Protein AF-A0A7G6T576-F1 (afdb_monomer_lite)

Foldseek 3Di:
DEEEEACLLQVQPPDADPPPSHDPPPPVSLCPHPQNVVCVVVVNPDYHRHYYHLDALVCRLVVLVVCLVPPVVVCVVVVHAAEYEYAHEQLQWDWDCWPNDTDTDHLPDADPDPRNNVVSPCCNPPPDALQVSLVVNLVSLVVSVVSCVVVVHHYAYAHNYDDLVRSLVSNPPVCSVVSCVSCCVRNDDDDDPDDDDDDDDDDD

InterPro domains:
  IPR045715 Protein of unknown function DUF6071 [PF19547] (26-172)

Organism: NCBI:txid28104

Radius of gyration: 18.9 Å; chains: 1; bounding box: 59×29×54 Å

Sequence (204 aa):
MFANGCSMCYGTDLFDDPNTGFCFDNEARWRAAWPGQLGRLLGYTSVVNDGFPGSSNDRILRSTIRWLVEDVPALKAAGAELLVVIGWSSPMRREFHISGEWRQLIPYHDYTDAPAAMINRAYREIAWSDEESAIRFATQVLTLKWALERASIPYLFFNALESLADIDEHSGGSLQPYMSQILDRHFLAPGKMGSPSAYKPPRR

Structure (mmCIF, N/CA/C/O backbone):
data_AF-A0A7G6T576-F1
#
_entry.id   AF-A0A7G6T576-F1
#
loop_
_atom_site.group_PDB
_atom_site.id
_atom_site.type_symbol
_atom_site.label_atom_id
_atom_site.label_alt_id
_atom_site.label_comp_id
_atom_site.label_asym_id
_atom_site.label_entity_id
_atom_site.label_seq_id
_atom_site.pdbx_PDB_ins_code
_atom_site.Cartn_x
_atom_site.Cartn_y
_atom_site.Cartn_z
_atom_site.occupancy
_atom_site.B_iso_or_equiv
_atom_site.auth_seq_id
_atom_site.auth_comp_id
_atom_site.auth_asym_id
_atom_site.auth_atom_id
_atom_site.pdbx_PDB_model_num
ATOM 1 N N . MET A 1 1 ? -11.019 -0.140 11.006 1.00 95.56 1 MET A N 1
ATOM 2 C CA . MET A 1 1 ? -9.793 -0.709 10.407 1.00 95.56 1 MET A CA 1
ATOM 3 C C . MET A 1 1 ? -9.608 -0.153 9.004 1.00 95.56 1 MET A C 1
ATOM 5 O O . MET A 1 1 ? -10.590 -0.031 8.285 1.00 95.56 1 MET A O 1
ATOM 9 N N . PHE A 1 2 ? -8.382 0.175 8.614 1.00 97.94 2 PHE A N 1
ATOM 10 C CA . PHE A 1 2 ? -8.021 0.531 7.242 1.00 97.94 2 PHE A CA 1
ATOM 11 C C . PHE A 1 2 ? -7.077 -0.539 6.695 1.00 97.94 2 PHE A C 1
ATOM 13 O O . PHE A 1 2 ? -6.141 -0.939 7.387 1.00 97.94 2 PHE A O 1
ATOM 20 N N . ALA A 1 3 ? -7.322 -1.015 5.482 1.00 97.75 3 ALA A N 1
ATOM 21 C CA . ALA A 1 3 ? -6.476 -1.981 4.804 1.00 97.75 3 ALA A CA 1
ATOM 22 C C . ALA A 1 3 ? -6.097 -1.486 3.410 1.00 97.7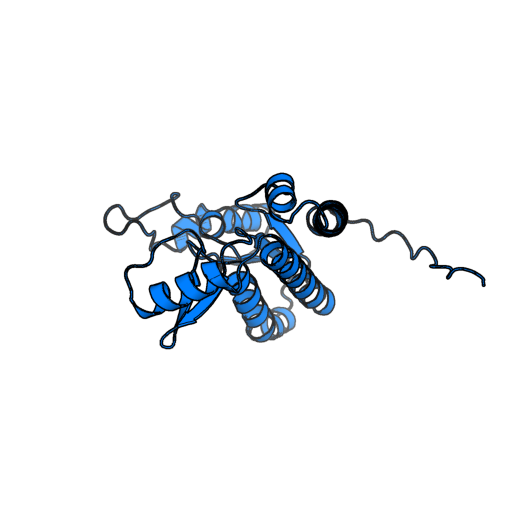5 3 ALA A C 1
ATOM 24 O O . ALA A 1 3 ? -6.925 -0.898 2.719 1.00 97.75 3 ALA A O 1
ATOM 25 N N . ASN A 1 4 ? -4.860 -1.748 2.990 1.00 98.00 4 ASN A N 1
ATOM 26 C CA . ASN A 1 4 ? -4.366 -1.383 1.663 1.00 98.00 4 ASN A CA 1
ATOM 27 C C . ASN A 1 4 ? -3.493 -2.491 1.073 1.00 98.00 4 ASN A C 1
ATOM 29 O O . ASN A 1 4 ? -2.948 -3.322 1.804 1.00 98.00 4 ASN A O 1
ATOM 33 N N . GLY A 1 5 ? -3.377 -2.524 -0.250 1.00 96.19 5 GLY A N 1
ATOM 34 C CA . GLY A 1 5 ? -2.583 -3.520 -0.953 1.00 96.19 5 GLY A CA 1
ATOM 35 C C . GLY A 1 5 ? -2.915 -3.635 -2.435 1.00 96.19 5 GLY A C 1
ATOM 36 O O . GLY A 1 5 ? -3.469 -2.721 -3.055 1.00 96.19 5 GLY A O 1
ATOM 37 N N . CYS A 1 6 ? -2.566 -4.784 -3.006 1.00 94.19 6 CYS A N 1
ATOM 38 C CA . CYS A 1 6 ? -2.833 -5.124 -4.402 1.00 94.19 6 CYS A CA 1
ATOM 39 C C . CYS A 1 6 ? -4.145 -5.905 -4.591 1.00 94.19 6 CYS A C 1
ATOM 41 O O . CYS A 1 6 ? -5.061 -5.803 -3.771 1.00 94.19 6 CYS A O 1
ATOM 43 N N . SER A 1 7 ? -4.232 -6.698 -5.662 1.00 91.38 7 SER A N 1
ATOM 44 C CA . SER A 1 7 ? -5.375 -7.560 -5.992 1.00 91.38 7 SER A CA 1
ATOM 45 C C . SER A 1 7 ? -5.767 -8.502 -4.851 1.00 91.38 7 SER A C 1
ATOM 47 O O . SER A 1 7 ? -6.957 -8.692 -4.610 1.00 91.38 7 SER A O 1
ATOM 49 N N . MET A 1 8 ? -4.791 -9.015 -4.092 1.00 91.12 8 MET A N 1
ATOM 50 C CA . MET A 1 8 ? -5.038 -9.880 -2.929 1.00 91.12 8 MET A CA 1
ATOM 51 C C . MET A 1 8 ? -5.755 -9.149 -1.784 1.00 91.12 8 MET A C 1
ATOM 53 O O . MET A 1 8 ? -6.584 -9.730 -1.091 1.00 91.12 8 MET A O 1
ATOM 57 N N . CYS A 1 9 ? -5.457 -7.8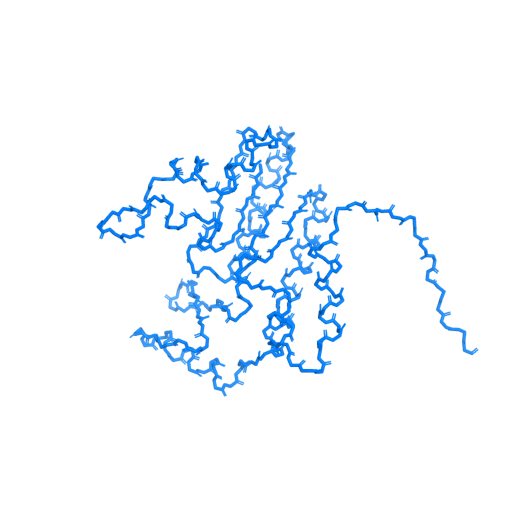61 -1.578 1.00 93.44 9 CYS A N 1
ATOM 58 C CA . CYS A 1 9 ? -6.165 -7.021 -0.605 1.00 93.44 9 CYS A CA 1
ATOM 59 C C . CYS A 1 9 ? -7.541 -6.609 -1.130 1.00 93.44 9 CYS A C 1
ATOM 61 O O . CYS A 1 9 ? -8.539 -6.693 -0.416 1.00 93.44 9 CYS A O 1
ATOM 63 N N . TYR A 1 10 ? -7.604 -6.256 -2.414 1.00 91.31 10 TYR A N 1
ATOM 64 C CA . TYR A 1 10 ? -8.846 -5.925 -3.102 1.00 91.31 10 TYR A CA 1
ATOM 65 C C . TYR A 1 10 ? -9.868 -7.073 -3.088 1.00 91.31 10 TYR A C 1
ATOM 67 O O . TYR A 1 10 ? -11.068 -6.822 -3.004 1.00 91.31 10 TYR A O 1
ATOM 75 N N . GLY A 1 11 ? -9.395 -8.322 -3.149 1.00 89.06 11 GLY A N 1
ATOM 76 C CA . GLY A 1 11 ? -10.236 -9.508 -3.310 1.00 89.06 11 GLY A CA 1
ATOM 77 C C . GLY A 1 11 ? -10.584 -9.786 -4.772 1.00 89.06 11 GLY A C 1
ATOM 78 O O . GLY A 1 11 ? -11.729 -10.118 -5.067 1.00 89.06 11 GLY A O 1
ATOM 79 N N . THR A 1 12 ? -9.614 -9.600 -5.676 1.00 84.62 12 THR A N 1
ATOM 80 C CA . THR A 1 12 ? -9.738 -10.071 -7.075 1.00 84.62 12 THR A CA 1
ATOM 81 C C . THR A 1 12 ? -9.961 -11.585 -7.071 1.00 84.62 12 THR A C 1
ATOM 83 O O . THR A 1 12 ? -9.494 -12.248 -6.144 1.00 84.62 12 THR A O 1
ATOM 86 N N . ASP A 1 13 ? -10.702 -12.115 -8.044 1.00 79.62 13 ASP A N 1
ATOM 87 C CA . ASP A 1 13 ? -11.018 -13.545 -8.184 1.00 79.62 13 ASP A CA 1
ATOM 88 C C . ASP A 1 13 ? -11.976 -14.124 -7.123 1.00 79.62 13 ASP A C 1
ATOM 90 O O . ASP A 1 13 ? -12.326 -15.303 -7.181 1.00 79.62 13 ASP A O 1
ATOM 94 N N . LEU A 1 14 ? -12.460 -13.326 -6.157 1.00 80.31 14 LEU A N 1
ATOM 95 C CA . LEU A 1 14 ? -13.466 -13.790 -5.187 1.00 80.31 14 LEU A CA 1
ATOM 96 C C . LEU A 1 14 ? -14.898 -13.685 -5.725 1.00 80.31 14 LEU A C 1
ATOM 98 O O . LEU A 1 14 ? -15.721 -14.552 -5.443 1.00 80.31 14 LEU A O 1
ATOM 102 N N . PHE A 1 15 ? -15.202 -12.605 -6.450 1.00 69.25 15 PHE A N 1
ATOM 103 C CA . PHE A 1 15 ? -16.544 -12.283 -6.951 1.00 69.25 15 PHE A CA 1
ATOM 104 C C . PHE A 1 15 ? -16.455 -11.480 -8.249 1.00 69.25 15 PHE A C 1
ATOM 106 O O . PHE A 1 15 ? -16.906 -10.340 -8.300 1.00 69.25 15 PHE A O 1
ATOM 113 N N . ASP A 1 16 ? -15.848 -12.018 -9.297 1.00 63.75 16 ASP A N 1
ATOM 114 C CA . ASP A 1 16 ? -15.705 -11.243 -10.530 1.00 63.75 16 ASP A CA 1
ATOM 115 C C . ASP A 1 16 ? -17.005 -11.194 -11.334 1.00 63.75 16 ASP A C 1
ATOM 117 O O . ASP A 1 16 ? -17.747 -12.174 -11.434 1.00 63.75 16 ASP A O 1
ATOM 121 N N . ASP A 1 17 ? -17.287 -10.024 -11.911 1.00 62.72 17 ASP A N 1
ATOM 122 C CA . ASP A 1 17 ? -18.317 -9.909 -12.933 1.00 62.72 17 ASP A CA 1
ATOM 123 C C . ASP A 1 17 ? -17.884 -10.758 -14.142 1.00 62.72 17 ASP A C 1
ATOM 125 O O . ASP A 1 17 ? -16.776 -10.565 -14.657 1.00 62.72 17 ASP A O 1
ATOM 129 N N . PRO A 1 18 ? -18.725 -11.688 -14.621 1.00 64.25 18 PRO A N 1
ATOM 130 C CA . PRO A 1 18 ? -18.342 -12.618 -15.680 1.00 64.25 18 PRO A CA 1
ATOM 131 C C . PRO A 1 18 ? -18.086 -11.935 -17.033 1.00 64.25 18 PRO A C 1
ATOM 133 O O . PRO A 1 18 ? -17.527 -12.565 -17.928 1.00 64.25 18 PRO A O 1
ATOM 136 N N . ASN A 1 19 ? -18.489 -10.672 -17.205 1.00 60.19 19 ASN A N 1
ATOM 137 C CA . ASN A 1 19 ? -18.336 -9.914 -18.445 1.00 60.19 19 ASN A CA 1
ATOM 138 C C . ASN A 1 19 ? -17.160 -8.937 -18.398 1.00 60.19 19 ASN A C 1
ATOM 140 O O . ASN A 1 19 ? -16.510 -8.726 -19.420 1.00 60.19 19 ASN A O 1
ATOM 144 N N . THR A 1 20 ? -16.892 -8.311 -17.250 1.00 63.47 20 THR A N 1
ATOM 145 C CA . THR A 1 20 ? -15.812 -7.315 -17.133 1.00 63.47 20 THR A CA 1
ATOM 146 C C . THR A 1 20 ? -14.552 -7.857 -16.471 1.00 63.47 20 THR A C 1
ATOM 148 O O . THR A 1 20 ? -13.510 -7.211 -16.567 1.00 63.47 20 THR A O 1
ATOM 151 N N . GLY A 1 21 ? -14.629 -9.005 -15.789 1.00 60.62 21 GLY A N 1
ATOM 152 C CA . GLY A 1 21 ? -13.531 -9.544 -14.982 1.00 60.62 21 GLY A CA 1
ATOM 153 C C . GLY A 1 21 ? -13.212 -8.699 -13.744 1.00 60.62 21 GLY A C 1
ATOM 154 O O . GLY A 1 21 ? -12.210 -8.936 -13.080 1.00 60.62 21 GLY A O 1
ATOM 155 N N . PHE A 1 22 ? -14.044 -7.700 -13.429 1.00 59.53 22 PHE A N 1
ATOM 156 C CA . PHE A 1 22 ? -13.909 -6.870 -12.240 1.00 59.53 22 PHE A CA 1
ATOM 157 C C . PHE A 1 22 ? -15.178 -6.966 -11.410 1.00 59.53 22 PHE A C 1
ATOM 159 O O . PHE A 1 22 ? -16.271 -6.651 -11.876 1.00 59.53 22 PHE A O 1
ATOM 166 N N . CYS A 1 23 ? -15.040 -7.335 -10.140 1.00 61.59 23 CYS A N 1
ATOM 167 C CA . CYS A 1 23 ? -16.129 -7.170 -9.192 1.00 61.59 23 CYS A CA 1
ATOM 168 C C . CYS A 1 23 ? -16.495 -5.678 -9.064 1.00 61.59 23 CYS A C 1
ATOM 170 O O . CYS A 1 23 ? -15.663 -4.867 -8.653 1.00 61.59 23 CYS A O 1
ATOM 172 N N . PHE A 1 24 ? -17.731 -5.291 -9.375 1.00 63.41 24 PHE A N 1
ATOM 173 C CA . PHE A 1 24 ? -18.238 -3.949 -9.047 1.00 63.41 24 PHE A CA 1
ATOM 174 C C . PHE A 1 24 ? -18.999 -3.916 -7.718 1.00 63.41 24 PHE A C 1
ATOM 176 O O . PHE A 1 24 ? -19.212 -2.840 -7.158 1.00 63.41 24 PHE A O 1
ATOM 183 N N . ASP A 1 25 ? -19.353 -5.082 -7.173 1.00 71.25 25 ASP A N 1
ATOM 184 C CA . ASP A 1 25 ? -20.005 -5.193 -5.874 1.00 71.25 25 ASP A CA 1
ATOM 185 C C . ASP A 1 25 ? -18.973 -5.037 -4.741 1.00 71.25 25 ASP A C 1
ATOM 187 O O . ASP A 1 25 ? -18.355 -5.984 -4.241 1.00 71.25 25 ASP A O 1
ATOM 191 N N . ASN A 1 26 ? -18.764 -3.782 -4.339 1.00 69.69 26 ASN A N 1
ATOM 192 C CA . ASN A 1 26 ? -17.973 -3.443 -3.160 1.00 69.69 26 ASN A CA 1
ATOM 193 C C . ASN A 1 26 ? -18.477 -4.172 -1.908 1.00 69.69 26 ASN A C 1
ATOM 195 O O . ASN A 1 26 ? -17.660 -4.645 -1.127 1.00 69.69 26 ASN A O 1
ATOM 199 N N . GLU A 1 27 ? -19.787 -4.324 -1.722 1.00 76.06 27 GLU A N 1
ATOM 200 C CA . GLU A 1 27 ? -20.346 -4.921 -0.510 1.00 76.06 27 GLU A CA 1
ATOM 201 C C . GLU A 1 27 ? -20.060 -6.429 -0.436 1.00 76.06 27 GLU A C 1
ATOM 203 O O . GLU A 1 27 ? -19.633 -6.934 0.606 1.00 76.06 27 GLU A O 1
ATOM 208 N N . ALA A 1 28 ? -20.223 -7.166 -1.540 1.00 75.81 28 ALA A N 1
ATOM 209 C CA . ALA A 1 28 ? -19.841 -8.579 -1.611 1.00 75.81 28 ALA A CA 1
ATOM 210 C C . ALA A 1 28 ? -18.348 -8.784 -1.329 1.00 75.81 28 ALA A C 1
ATOM 212 O O . ALA A 1 28 ? -17.991 -9.631 -0.507 1.00 75.81 28 ALA A O 1
ATOM 213 N N . ARG A 1 29 ? -17.468 -7.961 -1.910 1.00 73.44 29 ARG A N 1
ATOM 214 C CA . ARG A 1 29 ? -16.029 -8.025 -1.605 1.00 73.44 29 ARG A CA 1
ATOM 215 C C . ARG A 1 29 ? -15.712 -7.693 -0.171 1.00 73.44 29 ARG A C 1
ATOM 217 O O . ARG A 1 29 ? -14.896 -8.369 0.435 1.00 73.44 29 ARG A O 1
ATOM 224 N N . TRP A 1 30 ? -16.350 -6.683 0.400 1.00 74.44 30 TRP A N 1
ATOM 225 C CA . TRP A 1 30 ? -16.153 -6.343 1.805 1.00 74.44 30 TRP A CA 1
ATOM 226 C C . TRP A 1 30 ? -16.653 -7.462 2.719 1.00 74.44 30 TRP A C 1
ATOM 228 O O . TRP A 1 30 ? -16.158 -7.646 3.828 1.00 74.44 30 TRP A O 1
ATOM 238 N N . ARG A 1 31 ? -17.605 -8.275 2.262 1.00 81.56 31 ARG A N 1
ATOM 239 C CA . ARG A 1 31 ? -17.986 -9.493 2.971 1.00 81.56 31 ARG A CA 1
ATOM 240 C C . ARG A 1 31 ? -16.980 -10.618 2.776 1.00 81.56 31 ARG A C 1
ATOM 242 O O . ARG A 1 31 ? -16.749 -11.340 3.734 1.00 81.56 31 ARG A O 1
ATOM 249 N N . ALA A 1 32 ? -16.358 -10.757 1.614 1.00 86.88 32 ALA A N 1
ATOM 250 C CA . ALA A 1 32 ? -15.549 -11.926 1.282 1.00 86.88 32 ALA A CA 1
ATOM 251 C C . ALA A 1 32 ? -14.037 -11.761 1.477 1.00 86.88 32 ALA A C 1
ATOM 253 O O . ALA A 1 32 ? -13.392 -12.666 2.003 1.00 86.88 32 ALA A O 1
ATOM 254 N N . ALA A 1 33 ? -13.483 -10.622 1.068 1.00 91.94 33 ALA A N 1
ATOM 255 C CA . ALA A 1 33 ? -12.058 -10.336 1.092 1.00 91.94 33 ALA A CA 1
ATOM 256 C C . ALA A 1 33 ? -11.519 -10.297 2.523 1.00 91.94 33 ALA A C 1
ATOM 258 O O . ALA A 1 33 ? -12.219 -9.922 3.475 1.00 91.94 33 ALA A O 1
ATOM 259 N N . TRP A 1 34 ? -10.240 -10.650 2.668 1.00 94.31 34 TRP A N 1
ATOM 260 C CA . TRP A 1 34 ? -9.617 -10.784 3.980 1.00 94.31 34 TRP A CA 1
ATOM 261 C C . TRP A 1 34 ? -9.717 -9.519 4.848 1.00 94.31 34 TRP A C 1
ATOM 263 O O . TRP A 1 34 ? -9.905 -9.704 6.049 1.00 94.31 34 TRP A O 1
ATOM 273 N N . PRO A 1 35 ? -9.689 -8.260 4.340 1.00 95.00 35 PRO A N 1
ATOM 274 C CA . PRO A 1 35 ? -9.839 -7.100 5.218 1.00 95.00 35 PRO A CA 1
ATOM 275 C C . PRO A 1 35 ? -11.185 -7.089 5.937 1.00 95.00 35 PRO A C 1
ATOM 277 O O . PRO A 1 35 ? -11.263 -6.840 7.137 1.00 95.00 35 PRO A O 1
ATOM 280 N N . GLY A 1 36 ? -12.261 -7.409 5.224 1.00 93.25 36 GLY A N 1
ATOM 281 C CA . GLY A 1 36 ? -13.588 -7.465 5.819 1.00 93.25 36 GLY A CA 1
ATOM 282 C C . GLY A 1 36 ? -13.752 -8.623 6.798 1.00 93.25 36 GLY A C 1
ATOM 283 O O . GLY A 1 36 ? -14.330 -8.447 7.871 1.00 93.25 36 GLY A O 1
ATOM 284 N N . GLN A 1 37 ? -13.198 -9.793 6.462 1.00 94.31 37 GLN A N 1
ATOM 285 C CA . GLN A 1 37 ? -13.172 -10.954 7.358 1.00 94.31 37 GLN A CA 1
ATOM 286 C C . GLN A 1 37 ? -12.384 -10.658 8.640 1.00 94.31 37 GLN A C 1
ATOM 288 O O . GLN A 1 37 ? -12.884 -10.893 9.739 1.00 94.31 37 GLN A O 1
ATOM 293 N N . LEU A 1 38 ? -11.185 -10.083 8.507 1.00 95.25 38 LEU A N 1
ATOM 294 C CA . LEU A 1 38 ? -10.323 -9.722 9.628 1.00 95.25 38 LEU A CA 1
ATOM 295 C C . LEU A 1 38 ? -10.973 -8.652 10.506 1.00 95.25 38 LEU A C 1
ATOM 297 O O . LEU A 1 38 ? -10.979 -8.784 11.726 1.00 95.25 38 LEU A O 1
ATOM 301 N N . GLY A 1 39 ? -11.564 -7.620 9.901 1.00 94.81 39 GLY A N 1
ATOM 302 C CA . GLY A 1 39 ? -12.263 -6.574 10.639 1.00 94.81 39 GLY A CA 1
ATOM 303 C C . GLY A 1 39 ? -13.398 -7.130 11.497 1.00 94.81 39 GLY A C 1
ATOM 304 O O . GLY A 1 39 ? -13.487 -6.780 12.670 1.00 94.81 39 GLY A O 1
ATOM 305 N N . ARG A 1 40 ? -14.207 -8.056 10.959 1.00 93.81 40 ARG A N 1
ATOM 306 C CA . ARG A 1 40 ? -15.254 -8.743 11.735 1.00 93.81 40 ARG A CA 1
ATOM 307 C C . ARG A 1 40 ? -14.683 -9.620 12.841 1.00 93.81 40 ARG A C 1
ATOM 309 O O . ARG A 1 40 ? -15.189 -9.574 13.957 1.00 93.81 40 ARG A O 1
ATOM 316 N N . LEU A 1 41 ? -13.634 -10.389 12.545 1.00 95.81 41 LEU A N 1
ATOM 317 C CA . LEU A 1 41 ? -12.975 -11.253 13.526 1.00 95.81 41 LEU A CA 1
ATOM 318 C C . LEU A 1 41 ? -12.427 -10.451 14.717 1.00 95.81 41 LEU A C 1
ATOM 320 O O . LEU A 1 41 ? -12.494 -10.913 15.851 1.00 95.81 41 LEU A O 1
ATOM 324 N N . LEU A 1 42 ? -11.918 -9.246 14.457 1.00 95.88 42 LEU A N 1
ATOM 325 C CA . LEU A 1 42 ? -11.376 -8.335 15.467 1.00 95.88 42 LEU A CA 1
ATOM 326 C C . LEU A 1 42 ? -12.424 -7.385 16.077 1.00 95.88 42 LEU A C 1
ATOM 328 O O . LEU A 1 42 ? -12.077 -6.578 16.933 1.00 95.88 42 LEU A O 1
ATOM 332 N N . GLY A 1 43 ? -13.690 -7.456 15.653 1.00 95.88 43 GLY A N 1
ATOM 333 C CA . GLY A 1 43 ? -14.773 -6.630 16.199 1.00 95.88 43 GLY A CA 1
ATOM 334 C C . GLY A 1 43 ? -14.792 -5.165 15.738 1.00 95.88 43 GLY A C 1
ATOM 335 O O . GLY A 1 43 ? -15.435 -4.338 16.379 1.00 95.88 43 GLY A O 1
ATOM 336 N N . TYR A 1 44 ? -14.128 -4.814 14.631 1.00 95.06 44 TYR A N 1
ATOM 337 C CA . TYR A 1 44 ? -14.220 -3.467 14.059 1.00 95.06 44 TYR A CA 1
ATOM 338 C C . TYR A 1 44 ? -15.594 -3.223 13.426 1.00 95.06 44 TYR A C 1
ATOM 340 O O . TYR A 1 44 ? -16.052 -3.986 12.578 1.00 95.06 44 TYR A O 1
ATOM 348 N N . THR A 1 45 ? -16.214 -2.096 13.774 1.00 93.25 45 THR A N 1
ATOM 349 C CA . THR A 1 45 ? -17.523 -1.668 13.247 1.00 93.25 45 THR A CA 1
ATOM 350 C C . THR A 1 45 ? -17.450 -1.053 11.849 1.00 93.25 45 THR A C 1
ATOM 352 O O . THR A 1 45 ? -18.466 -0.953 11.168 1.00 93.25 45 THR A O 1
ATOM 355 N N . SER A 1 46 ? -16.257 -0.648 11.408 1.00 92.81 46 SER A N 1
ATOM 356 C CA . SER A 1 46 ? -16.011 -0.100 10.075 1.00 92.81 46 SER A CA 1
ATOM 357 C C . SER A 1 46 ? -14.666 -0.575 9.529 1.00 92.81 46 SER A C 1
ATOM 359 O O . SER A 1 46 ? -13.646 -0.570 10.235 1.00 92.81 46 SER A O 1
ATOM 361 N N . VAL A 1 47 ? -14.670 -0.988 8.263 1.00 93.19 47 VAL A N 1
ATOM 362 C CA . VAL A 1 47 ? -13.495 -1.438 7.516 1.00 93.19 47 VAL A CA 1
ATOM 363 C C . VAL A 1 47 ? -13.423 -0.657 6.215 1.00 93.19 47 VAL A C 1
ATOM 365 O O . VAL A 1 47 ? -14.368 -0.679 5.438 1.00 93.19 47 VAL A O 1
ATOM 368 N N . VAL A 1 48 ? -12.292 -0.006 5.964 1.00 94.31 48 VAL A N 1
ATOM 369 C CA . VAL A 1 48 ? -11.971 0.587 4.664 1.00 94.31 48 VAL A CA 1
ATOM 370 C C . VAL A 1 48 ? -10.976 -0.333 3.970 1.00 94.31 48 VAL A C 1
ATOM 372 O O . VAL A 1 48 ? -9.896 -0.572 4.505 1.00 94.31 48 VAL A O 1
ATOM 375 N N . ASN A 1 49 ? -11.338 -0.857 2.801 1.00 94.38 49 ASN A N 1
ATOM 376 C CA . ASN A 1 49 ? -10.435 -1.608 1.931 1.00 94.38 49 ASN A CA 1
ATOM 377 C C . ASN A 1 49 ? -10.023 -0.725 0.743 1.00 94.38 49 ASN A C 1
ATOM 379 O O . ASN A 1 49 ? -10.788 -0.588 -0.207 1.00 94.38 49 ASN A O 1
ATOM 383 N N . ASP A 1 50 ? -8.829 -0.135 0.808 1.00 95.56 50 ASP A N 1
ATOM 384 C CA . ASP A 1 50 ? -8.215 0.664 -0.265 1.00 95.56 50 ASP A CA 1
ATOM 385 C C . ASP A 1 50 ? -7.286 -0.179 -1.167 1.00 95.56 50 ASP A C 1
ATOM 387 O O . ASP A 1 50 ? -6.429 0.348 -1.882 1.00 95.56 50 ASP A O 1
ATOM 391 N N . GLY A 1 51 ? -7.420 -1.510 -1.145 1.00 93.44 51 GLY A N 1
ATOM 392 C CA . GLY A 1 51 ? -6.728 -2.381 -2.090 1.00 93.44 51 GLY A CA 1
ATOM 393 C C . GLY A 1 51 ? -7.054 -2.017 -3.542 1.00 93.44 51 GLY A C 1
ATOM 394 O O . GLY A 1 51 ? -8.144 -1.539 -3.847 1.00 93.44 51 GLY A O 1
ATOM 395 N N . PHE A 1 52 ? -6.114 -2.245 -4.459 1.00 92.12 52 PHE A N 1
ATOM 396 C CA . PHE A 1 52 ? -6.349 -2.017 -5.888 1.00 92.12 52 PHE A CA 1
ATOM 397 C C . PHE A 1 52 ? -5.626 -3.063 -6.746 1.00 92.12 52 PHE A C 1
ATOM 399 O O . PHE A 1 52 ? -4.438 -3.310 -6.511 1.00 92.12 52 PHE A O 1
ATOM 406 N N . PRO A 1 53 ? -6.293 -3.697 -7.730 1.00 89.56 53 PRO A N 1
ATOM 407 C CA . PRO A 1 53 ? -5.666 -4.701 -8.585 1.00 89.56 53 PRO A CA 1
ATOM 408 C C . PRO A 1 53 ? -4.433 -4.153 -9.296 1.00 89.56 53 PRO A C 1
ATOM 410 O O . PRO A 1 53 ? -4.451 -3.040 -9.813 1.00 89.56 53 PRO A O 1
ATOM 413 N N . GLY A 1 54 ? -3.345 -4.927 -9.305 1.00 88.38 54 GLY A N 1
ATOM 414 C CA . GLY A 1 54 ? -2.103 -4.481 -9.941 1.00 88.38 54 GLY A CA 1
ATOM 415 C C . GLY A 1 54 ? -1.538 -3.188 -9.341 1.00 88.38 54 GLY A C 1
ATOM 416 O O . GLY A 1 54 ? -0.963 -2.381 -10.059 1.00 88.38 54 GLY A O 1
ATOM 417 N N . SER A 1 55 ? -1.735 -2.930 -8.045 1.00 92.81 55 SER A N 1
ATOM 418 C CA . SER A 1 55 ? -1.066 -1.803 -7.395 1.00 92.81 55 SER A CA 1
ATOM 419 C C . SER A 1 55 ? 0.405 -2.104 -7.098 1.00 92.81 55 SER A C 1
ATOM 421 O O . SER A 1 55 ? 0.799 -3.251 -6.828 1.00 92.81 55 SER A O 1
ATOM 423 N N . SER A 1 56 ? 1.212 -1.042 -7.129 1.00 96.25 56 SER A N 1
ATOM 424 C CA . SER A 1 56 ? 2.591 -1.012 -6.643 1.00 96.25 56 SER A CA 1
ATOM 425 C C . SER A 1 56 ? 2.660 -0.601 -5.173 1.00 96.25 56 SER A C 1
ATOM 427 O O . SER A 1 56 ? 1.724 -0.017 -4.616 1.00 96.25 56 SER A O 1
ATOM 429 N N . ASN A 1 57 ? 3.827 -0.815 -4.568 1.00 96.94 57 ASN A N 1
ATOM 430 C CA . ASN A 1 57 ? 4.125 -0.312 -3.226 1.00 96.94 57 ASN A CA 1
ATOM 431 C C . ASN A 1 57 ? 4.169 1.226 -3.166 1.00 96.94 57 ASN A C 1
ATOM 433 O O . ASN A 1 57 ? 3.868 1.804 -2.124 1.00 96.94 57 ASN A O 1
ATOM 437 N N . ASP A 1 58 ? 4.443 1.895 -4.292 1.00 97.69 58 ASP A N 1
ATOM 438 C CA . ASP A 1 58 ? 4.335 3.354 -4.408 1.00 97.69 58 ASP A CA 1
ATOM 439 C C . ASP A 1 58 ? 2.893 3.838 -4.221 1.00 97.69 58 ASP A C 1
ATOM 441 O O . ASP A 1 58 ? 2.660 4.753 -3.426 1.00 97.69 58 ASP A O 1
ATOM 445 N N . ARG A 1 59 ? 1.918 3.191 -4.885 1.00 97.75 59 ARG A N 1
ATOM 446 C CA . ARG A 1 59 ? 0.493 3.521 -4.717 1.00 97.75 59 ARG A CA 1
ATOM 447 C C . ARG A 1 59 ? 0.090 3.335 -3.266 1.00 97.75 59 ARG A C 1
ATOM 449 O O . ARG A 1 59 ? -0.502 4.238 -2.685 1.00 97.75 59 ARG A O 1
ATOM 456 N N . ILE A 1 60 ? 0.418 2.168 -2.706 1.00 98.31 60 ILE A N 1
ATOM 457 C CA . ILE A 1 60 ? 0.070 1.784 -1.335 1.00 98.31 60 ILE A CA 1
ATOM 458 C C . ILE A 1 60 ? 0.598 2.827 -0.348 1.00 98.31 60 ILE A C 1
ATOM 460 O O . ILE A 1 60 ? -0.161 3.316 0.489 1.00 98.31 60 ILE A O 1
ATOM 464 N N . LEU A 1 61 ? 1.871 3.221 -0.467 1.00 98.44 61 LEU A N 1
ATOM 465 C CA . LEU A 1 61 ? 2.445 4.269 0.374 1.00 98.44 61 LEU A CA 1
ATOM 466 C C . LEU A 1 61 ? 1.710 5.600 0.171 1.00 98.44 61 LEU A C 1
ATOM 468 O O . LEU A 1 61 ? 1.245 6.199 1.138 1.00 98.44 61 LEU A O 1
ATOM 472 N N . ARG A 1 62 ? 1.579 6.061 -1.077 1.00 97.88 62 ARG A N 1
ATOM 473 C CA . ARG A 1 62 ? 0.988 7.361 -1.415 1.00 97.88 62 ARG A CA 1
ATOM 474 C C . ARG A 1 62 ? -0.462 7.487 -0.947 1.00 97.88 62 ARG A C 1
ATOM 476 O O . ARG A 1 62 ? -0.808 8.511 -0.359 1.00 97.88 62 ARG A O 1
ATOM 483 N N . SER A 1 63 ? -1.312 6.491 -1.201 1.00 98.06 63 SER A N 1
ATOM 484 C CA . SER A 1 63 ? -2.721 6.551 -0.796 1.00 98.06 63 SER A CA 1
ATOM 485 C C . SER A 1 63 ? -2.898 6.343 0.705 1.00 98.06 63 SER A C 1
ATOM 487 O O . SER A 1 63 ? -3.732 7.019 1.302 1.00 98.06 63 SER A O 1
ATOM 489 N N . THR A 1 64 ? -2.054 5.535 1.355 1.00 98.50 64 THR A N 1
ATOM 490 C CA . THR A 1 64 ? -2.094 5.415 2.822 1.00 98.50 64 THR A CA 1
ATOM 491 C C . THR A 1 64 ? -1.643 6.705 3.509 1.00 98.50 64 THR A C 1
ATOM 493 O O . THR A 1 64 ? -2.277 7.135 4.468 1.00 98.50 64 THR A O 1
ATOM 496 N N . ILE A 1 65 ? -0.591 7.370 3.015 1.00 98.38 65 ILE A N 1
ATOM 497 C CA . ILE A 1 65 ? -0.172 8.684 3.533 1.00 98.38 65 ILE A CA 1
ATOM 498 C C . ILE A 1 65 ? -1.269 9.729 3.314 1.00 98.38 65 ILE A C 1
ATOM 500 O O . ILE A 1 65 ? -1.530 10.525 4.212 1.00 98.38 65 ILE A O 1
ATOM 504 N N . ARG A 1 66 ? -1.946 9.709 2.161 1.00 98.25 66 ARG A N 1
ATOM 505 C CA . ARG A 1 66 ? -3.093 10.588 1.913 1.00 98.25 66 ARG A CA 1
ATOM 506 C C . ARG A 1 66 ? -4.201 10.369 2.945 1.00 98.25 66 ARG A C 1
ATOM 508 O O . ARG A 1 66 ? -4.582 11.324 3.609 1.00 98.25 66 ARG A O 1
ATOM 515 N N . TRP A 1 67 ? -4.630 9.124 3.146 1.00 98.25 67 TRP A N 1
ATOM 516 C CA . TRP A 1 67 ? -5.635 8.762 4.154 1.00 98.25 67 TRP A CA 1
ATOM 517 C C . TRP A 1 67 ? -5.223 9.186 5.576 1.00 98.25 67 TRP A C 1
ATOM 519 O O . TRP A 1 67 ? -6.019 9.729 6.342 1.00 98.25 67 TRP A O 1
ATOM 529 N N . LEU A 1 68 ? -3.943 9.010 5.924 1.00 98.06 68 LEU A N 1
ATOM 530 C CA . LEU A 1 68 ? -3.381 9.460 7.202 1.00 98.06 68 LEU A CA 1
ATOM 531 C C . LEU A 1 68 ? -3.487 10.977 7.411 1.00 98.06 68 LEU A C 1
ATOM 533 O O . LEU A 1 68 ? -3.606 11.428 8.549 1.00 98.06 68 LEU A O 1
ATOM 537 N N . VAL A 1 69 ? -3.398 11.767 6.344 1.00 98.12 69 VAL A N 1
ATOM 538 C CA . VAL A 1 69 ? -3.468 13.231 6.414 1.00 98.12 69 VAL A CA 1
ATOM 539 C C . VAL A 1 69 ? -4.913 13.721 6.366 1.00 98.12 69 VAL A C 1
ATOM 541 O O . VAL A 1 69 ? -5.269 14.626 7.116 1.00 98.12 69 VAL A O 1
ATOM 544 N N . GLU A 1 70 ? -5.733 13.133 5.499 1.00 97.88 70 GLU A N 1
ATOM 545 C CA . GLU A 1 70 ? -7.075 13.627 5.184 1.00 97.88 70 GLU A CA 1
ATOM 546 C C . GLU A 1 70 ? -8.140 13.094 6.157 1.00 97.88 70 GLU A C 1
ATOM 548 O O . GLU A 1 70 ? -8.973 13.866 6.632 1.00 97.88 70 GLU A O 1
ATOM 553 N N . ASP A 1 71 ? -8.088 11.810 6.527 1.00 97.56 71 ASP A N 1
ATOM 554 C CA . ASP A 1 71 ? -9.187 11.145 7.245 1.00 97.56 71 ASP A CA 1
ATOM 555 C C . ASP A 1 71 ? -8.908 10.942 8.739 1.00 97.56 71 ASP A C 1
ATOM 557 O O . ASP A 1 71 ? -9.782 11.116 9.595 1.00 97.56 71 ASP A O 1
ATOM 561 N N . VAL A 1 72 ? -7.671 10.575 9.085 1.00 97.38 72 VAL A N 1
ATOM 562 C CA . VAL A 1 72 ? -7.298 10.225 10.466 1.00 97.38 72 VAL A CA 1
ATOM 563 C C . VAL A 1 72 ? -7.573 11.332 11.490 1.00 97.38 72 VAL A C 1
ATOM 565 O O . VAL A 1 72 ? -8.027 10.983 12.585 1.00 97.38 72 VAL A O 1
ATOM 568 N N . PRO A 1 73 ? -7.339 12.635 11.217 1.00 97.75 73 PRO A N 1
ATOM 569 C CA . PRO A 1 73 ? -7.647 13.684 12.189 1.00 97.75 73 PRO A CA 1
ATOM 570 C C . PRO A 1 73 ? -9.119 13.682 12.620 1.00 97.75 73 PRO A C 1
ATOM 572 O O . PRO A 1 73 ? -9.407 13.729 13.817 1.00 97.75 73 PRO A O 1
ATOM 575 N N . ALA A 1 74 ? -10.043 13.561 11.663 1.00 97.50 74 ALA A N 1
ATOM 576 C CA . ALA A 1 74 ? -11.476 13.527 11.936 1.00 97.50 74 ALA A CA 1
ATOM 577 C C . ALA A 1 74 ? -11.884 12.239 12.665 1.00 97.50 74 ALA A C 1
ATOM 579 O O . ALA A 1 74 ? -12.611 12.294 13.657 1.00 97.50 74 ALA A O 1
ATOM 580 N N . LEU A 1 75 ? -11.359 11.086 12.232 1.00 96.75 75 LEU A N 1
ATOM 581 C CA . LEU A 1 75 ? -11.620 9.796 12.879 1.00 96.75 75 LEU A CA 1
ATOM 582 C C . LEU A 1 75 ? -11.185 9.800 14.350 1.00 96.75 75 LEU A C 1
ATOM 584 O O . LEU A 1 75 ? -11.930 9.362 15.225 1.00 96.75 75 LEU A O 1
ATOM 588 N N . LYS A 1 76 ? -10.004 10.348 14.645 1.00 96.00 76 LYS A N 1
ATOM 589 C CA . LYS A 1 76 ? -9.514 10.468 16.023 1.00 96.00 76 LYS A CA 1
ATOM 590 C C . LYS A 1 76 ? -10.310 11.458 16.855 1.00 96.00 76 LYS A C 1
ATOM 592 O O . LYS A 1 76 ? -10.565 11.179 18.022 1.00 96.00 76 LYS A O 1
ATOM 597 N N . ALA A 1 77 ? -10.712 12.590 16.278 1.00 97.19 77 ALA A N 1
ATOM 598 C CA . ALA A 1 77 ? -11.576 13.548 16.965 1.00 97.19 77 ALA A CA 1
ATOM 599 C C . ALA A 1 77 ? -12.927 12.919 17.354 1.00 97.19 77 ALA A C 1
ATOM 601 O O . ALA A 1 77 ? -13.478 13.250 18.400 1.00 97.19 77 ALA A O 1
ATOM 602 N N . ALA A 1 78 ? -13.415 11.963 16.559 1.00 97.12 78 ALA A N 1
ATOM 603 C CA . ALA A 1 78 ? -14.599 11.160 16.859 1.00 97.12 78 ALA A CA 1
ATOM 604 C C . ALA A 1 78 ? -14.344 9.993 17.841 1.00 97.12 78 ALA A C 1
ATOM 606 O O . ALA A 1 78 ? -15.258 9.219 18.115 1.00 97.12 78 ALA A O 1
ATOM 607 N N . GLY A 1 79 ? -13.123 9.843 18.367 1.00 95.75 79 GLY A N 1
ATOM 608 C CA . GLY A 1 79 ? -12.765 8.782 19.310 1.00 95.75 79 GLY A CA 1
ATOM 609 C C . GLY A 1 79 ? -12.577 7.402 18.674 1.00 95.75 79 GLY A C 1
ATOM 610 O O . GLY A 1 79 ? -12.655 6.400 19.380 1.00 95.75 79 GLY A O 1
ATOM 611 N N . ALA A 1 80 ? -12.351 7.320 17.358 1.00 96.06 80 ALA A N 1
ATOM 612 C CA . ALA A 1 80 ? -12.174 6.039 16.685 1.00 96.06 80 ALA A CA 1
ATOM 613 C C . ALA A 1 80 ? -10.857 5.354 17.084 1.00 96.06 80 ALA A C 1
ATOM 615 O O . ALA A 1 80 ? -9.773 5.933 16.974 1.00 96.06 80 ALA A O 1
ATOM 616 N N . GLU A 1 81 ? -10.947 4.077 17.450 1.00 95.88 81 GLU A N 1
ATOM 617 C CA . GLU A 1 81 ? -9.790 3.192 17.545 1.00 95.88 81 GLU A CA 1
ATOM 618 C C . GLU A 1 81 ? -9.417 2.684 16.149 1.00 95.88 81 GLU A C 1
ATOM 620 O O . GLU A 1 81 ? -10.243 2.145 15.404 1.00 95.88 81 GLU A O 1
ATOM 625 N N . LEU A 1 82 ? -8.155 2.874 15.768 1.00 97.62 82 LEU A N 1
ATOM 626 C CA . LEU A 1 82 ? -7.672 2.588 14.421 1.00 97.62 82 LEU A CA 1
ATOM 627 C C . LEU A 1 82 ? -6.721 1.391 14.422 1.00 97.62 82 LEU A C 1
ATOM 629 O O . LEU A 1 82 ? -5.976 1.162 15.366 1.00 97.62 82 LEU A O 1
ATOM 633 N N . LEU A 1 83 ? -6.734 0.659 13.315 1.00 98.12 83 LEU A N 1
ATOM 634 C CA . LEU A 1 83 ? -5.739 -0.345 12.953 1.00 98.12 83 LEU A CA 1
ATOM 635 C C . LEU A 1 83 ? -5.516 -0.227 11.455 1.00 98.12 83 LEU A C 1
ATOM 637 O O . LEU A 1 83 ? -6.493 -0.160 10.700 1.00 98.12 83 LEU A O 1
ATOM 641 N N . VAL A 1 84 ? -4.250 -0.205 11.051 1.00 98.50 84 VAL A N 1
ATOM 642 C CA . VAL A 1 84 ? -3.832 -0.164 9.648 1.00 98.50 84 VAL A CA 1
ATOM 643 C C . VAL A 1 84 ? -3.188 -1.487 9.265 1.00 98.50 84 VAL A C 1
ATOM 645 O O . VAL A 1 84 ? -2.225 -1.915 9.892 1.00 98.50 84 VAL A O 1
ATOM 648 N N . VAL A 1 85 ? -3.694 -2.136 8.222 1.00 98.19 85 VAL A N 1
ATOM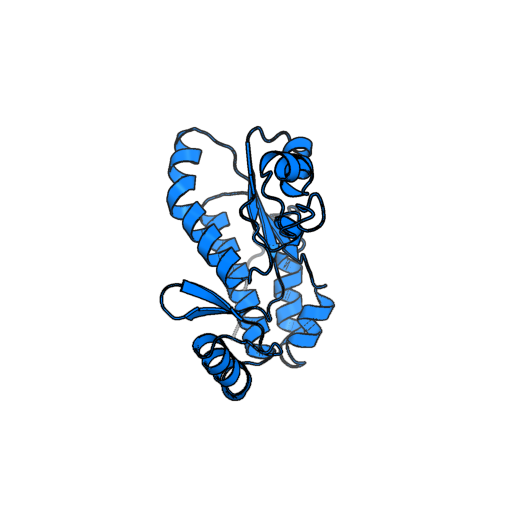 649 C CA . VAL A 1 85 ? -3.149 -3.406 7.735 1.00 98.19 85 VAL A CA 1
ATOM 650 C C . VAL A 1 85 ? -2.693 -3.253 6.289 1.00 98.19 85 VAL A C 1
ATOM 652 O O . VAL A 1 85 ? -3.489 -2.938 5.409 1.00 98.19 85 VAL A O 1
ATOM 655 N N . ILE A 1 86 ? -1.407 -3.474 6.031 1.00 98.12 86 ILE A N 1
ATOM 656 C CA . ILE A 1 86 ? -0.815 -3.299 4.703 1.00 98.12 86 ILE A CA 1
ATOM 657 C C . ILE A 1 86 ? -0.332 -4.645 4.182 1.00 98.12 86 ILE A C 1
ATOM 659 O O . ILE A 1 86 ? 0.584 -5.243 4.747 1.00 98.12 86 ILE A O 1
ATOM 663 N N . GLY A 1 87 ? -0.948 -5.089 3.087 1.00 95.88 87 GLY A N 1
ATOM 664 C CA . GLY A 1 87 ? -0.456 -6.193 2.273 1.00 95.88 87 GLY A CA 1
ATOM 665 C C . GLY A 1 87 ? 0.411 -5.643 1.149 1.00 95.88 87 GLY A C 1
ATOM 666 O O . GLY A 1 87 ? -0.116 -5.215 0.118 1.00 95.88 87 GLY A O 1
ATOM 667 N N . TRP A 1 88 ? 1.726 -5.631 1.356 1.00 94.75 88 TRP A N 1
ATOM 668 C CA . TRP A 1 88 ? 2.679 -5.143 0.367 1.00 94.75 88 TRP A CA 1
ATOM 669 C C . TRP A 1 88 ? 2.659 -6.013 -0.894 1.00 94.75 88 TRP A C 1
ATOM 671 O O . TRP A 1 88 ? 2.506 -7.235 -0.847 1.00 94.75 88 TRP A O 1
ATOM 681 N N . SER A 1 89 ? 2.771 -5.342 -2.032 1.00 94.00 89 SER A N 1
ATOM 682 C CA . SER A 1 89 ? 2.863 -5.918 -3.368 1.00 94.00 89 SER A CA 1
ATOM 683 C C . SER A 1 89 ? 4.327 -6.212 -3.722 1.00 94.00 89 SER A C 1
ATOM 685 O O . SER A 1 89 ? 5.231 -5.976 -2.919 1.00 94.00 89 SER A O 1
ATOM 687 N N . SER A 1 90 ? 4.567 -6.673 -4.949 1.00 91.31 90 SER A N 1
ATOM 688 C CA . SER A 1 90 ? 5.922 -6.900 -5.462 1.00 91.31 90 SER A CA 1
ATOM 689 C C . SER A 1 90 ? 6.728 -5.587 -5.495 1.00 91.31 90 SER A C 1
ATOM 691 O O . SER A 1 90 ? 6.240 -4.601 -6.069 1.00 91.31 90 SER A O 1
ATOM 693 N N . PRO A 1 91 ? 7.958 -5.548 -4.942 1.00 90.62 91 PRO A N 1
ATOM 694 C CA . PRO A 1 91 ? 8.873 -4.408 -5.025 1.00 90.62 91 PRO A CA 1
ATOM 695 C C . PRO A 1 91 ? 9.170 -3.958 -6.457 1.00 90.62 91 PRO A C 1
ATOM 697 O O . PRO A 1 91 ? 9.398 -2.768 -6.689 1.00 90.62 91 PRO A O 1
ATOM 700 N N . MET A 1 92 ? 9.105 -4.877 -7.424 1.00 90.56 92 MET A N 1
ATOM 701 C CA . MET A 1 92 ? 9.388 -4.604 -8.836 1.00 90.56 92 MET A CA 1
ATOM 702 C C . MET A 1 92 ? 8.346 -3.702 -9.502 1.00 90.56 92 MET A C 1
ATOM 704 O O . MET A 1 92 ? 8.621 -3.087 -10.532 1.00 90.56 92 MET A O 1
ATOM 708 N N . ARG A 1 93 ? 7.139 -3.615 -8.934 1.00 92.94 93 ARG A N 1
ATOM 709 C CA . ARG A 1 93 ? 6.084 -2.729 -9.430 1.00 92.94 93 ARG A CA 1
ATOM 710 C C . ARG A 1 93 ? 6.407 -1.294 -9.031 1.00 92.94 93 ARG A C 1
ATOM 712 O O . ARG A 1 93 ? 6.509 -0.987 -7.843 1.00 92.94 93 ARG A O 1
ATOM 719 N N . ARG A 1 94 ? 6.484 -0.403 -10.017 1.00 94.69 94 ARG A N 1
ATOM 720 C CA . ARG A 1 94 ? 6.805 1.021 -9.844 1.00 94.69 94 ARG A CA 1
ATOM 721 C C . ARG A 1 94 ? 5.654 1.887 -10.336 1.00 94.69 94 ARG A C 1
ATOM 723 O O . ARG A 1 94 ? 5.046 1.559 -11.347 1.00 94.69 94 ARG A O 1
ATOM 730 N N . GLU A 1 95 ? 5.340 2.986 -9.654 1.00 94.75 95 GLU A N 1
ATOM 731 C CA . GLU A 1 95 ? 4.437 4.007 -10.214 1.00 94.75 95 GLU A CA 1
ATOM 732 C C . GLU A 1 95 ? 5.196 5.149 -10.889 1.00 94.75 95 GLU A C 1
ATOM 734 O O . GLU A 1 95 ? 6.152 5.699 -10.343 1.00 94.75 95 GLU A O 1
ATOM 739 N N . PHE A 1 96 ? 4.687 5.567 -12.045 1.00 95.50 96 PHE A N 1
ATOM 740 C CA . PHE A 1 96 ? 5.100 6.774 -12.748 1.00 95.50 96 PHE A CA 1
ATOM 741 C C . PHE A 1 96 ? 3.881 7.639 -13.039 1.00 95.50 96 PHE A C 1
ATOM 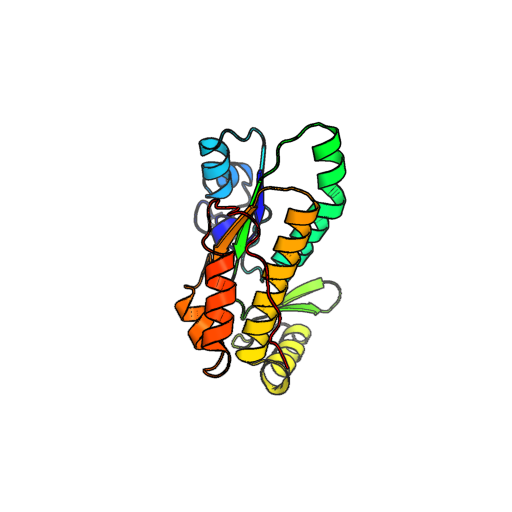743 O O . PHE A 1 96 ? 2.798 7.128 -13.318 1.00 95.50 96 PHE A O 1
ATOM 750 N N . HIS A 1 97 ? 4.054 8.956 -13.006 1.00 95.38 97 HIS A N 1
ATOM 751 C CA . HIS A 1 97 ? 3.010 9.882 -13.423 1.00 95.38 97 HIS A CA 1
ATOM 752 C C . HIS A 1 97 ? 3.139 10.144 -14.928 1.00 95.38 97 HIS A C 1
ATOM 754 O O . HIS A 1 97 ? 4.023 10.883 -15.364 1.00 95.38 97 HIS A O 1
ATOM 760 N N . ILE A 1 98 ? 2.289 9.499 -15.724 1.00 95.00 98 ILE A N 1
ATOM 761 C CA . ILE A 1 98 ? 2.366 9.477 -17.187 1.00 95.00 98 ILE A CA 1
ATOM 762 C C . ILE A 1 98 ? 1.083 10.068 -17.750 1.00 95.00 98 ILE A C 1
ATOM 764 O O . ILE A 1 98 ? -0.012 9.579 -17.481 1.00 95.00 98 ILE A O 1
ATOM 768 N N . SER A 1 99 ? 1.227 11.124 -18.553 1.00 93.50 99 SER A N 1
ATOM 769 C CA . SER A 1 99 ? 0.107 11.775 -19.244 1.00 93.50 99 SER A CA 1
ATOM 770 C C . SER A 1 99 ? -1.035 12.209 -18.312 1.00 93.50 99 SER A C 1
ATOM 772 O O . SER A 1 99 ? -2.201 12.106 -18.675 1.00 93.50 99 SER A O 1
ATOM 774 N N . GLY A 1 100 ? -0.691 12.707 -17.120 1.00 93.69 100 GLY A N 1
ATOM 775 C CA . GLY A 1 100 ? -1.658 13.233 -16.149 1.00 93.69 100 GLY A CA 1
ATOM 776 C C . GLY A 1 100 ? -2.199 12.212 -15.148 1.00 93.69 100 GLY A C 1
ATOM 777 O O . GLY A 1 100 ? -2.971 12.597 -14.281 1.00 93.69 100 GLY A O 1
ATOM 778 N N . GLU A 1 101 ? -1.786 10.946 -15.238 1.00 93.81 101 GLU A N 1
ATOM 779 C CA . GLU A 1 101 ? -2.304 9.871 -14.391 1.00 93.81 101 GLU A CA 1
ATOM 780 C C . GLU A 1 101 ? -1.174 9.036 -13.782 1.00 93.81 101 GLU A C 1
ATOM 782 O O . GLU A 1 101 ? -0.113 8.845 -14.383 1.00 93.81 101 GLU A O 1
ATOM 787 N N . TRP A 1 102 ? -1.409 8.486 -12.590 1.00 94.56 102 TRP A N 1
ATOM 788 C CA . TRP A 1 102 ? -0.511 7.492 -12.001 1.00 94.56 102 TRP A CA 1
ATOM 789 C C . TRP A 1 102 ? -0.667 6.154 -12.723 1.00 94.56 102 TRP A C 1
ATOM 791 O O . TRP A 1 102 ? -1.769 5.617 -12.823 1.00 94.56 102 TRP A O 1
ATOM 801 N N . ARG A 1 103 ? 0.442 5.598 -13.215 1.00 93.94 103 ARG A N 1
ATOM 802 C CA . ARG A 1 103 ? 0.481 4.298 -13.888 1.00 93.94 103 ARG A CA 1
ATOM 803 C C . ARG A 1 103 ? 1.509 3.385 -13.251 1.00 93.94 103 ARG A C 1
ATOM 805 O O . ARG A 1 103 ? 2.662 3.767 -13.066 1.00 93.94 103 ARG A O 1
ATOM 812 N N . GLN A 1 104 ? 1.080 2.163 -12.954 1.00 94.56 104 GLN A N 1
ATOM 813 C CA . GLN A 1 104 ? 1.951 1.108 -12.459 1.00 94.56 104 GLN A CA 1
ATOM 814 C C . GLN A 1 104 ? 2.643 0.399 -13.625 1.00 94.56 104 GLN A C 1
ATOM 816 O O . GLN A 1 104 ? 1.973 -0.194 -14.472 1.00 94.56 104 GLN A O 1
ATOM 821 N N . LEU A 1 105 ? 3.972 0.389 -13.616 1.00 94.88 105 LEU A N 1
ATOM 822 C CA . LEU A 1 105 ? 4.807 -0.321 -14.575 1.00 94.88 105 LEU A CA 1
ATOM 823 C C . LEU A 1 105 ? 5.577 -1.463 -13.898 1.00 94.88 105 LEU A C 1
ATOM 825 O O . LEU A 1 105 ? 5.933 -1.378 -12.721 1.00 94.88 105 LEU A O 1
ATOM 829 N N . ILE A 1 106 ? 5.826 -2.526 -14.657 1.00 93.81 106 ILE A N 1
ATOM 830 C CA . ILE A 1 106 ? 6.689 -3.653 -14.305 1.00 93.81 106 ILE A CA 1
ATOM 831 C C . ILE A 1 106 ? 7.790 -3.691 -15.370 1.00 93.81 106 ILE A C 1
ATOM 833 O O . ILE A 1 106 ? 7.455 -3.783 -16.555 1.00 93.81 106 ILE A O 1
ATOM 837 N N . PRO A 1 107 ? 9.079 -3.653 -14.986 1.00 90.56 107 PRO A N 1
ATOM 838 C CA . PRO A 1 107 ? 10.191 -3.561 -15.933 1.00 90.56 107 PRO A CA 1
ATOM 839 C C . PRO A 1 107 ? 10.107 -4.591 -17.060 1.00 90.56 107 PRO A C 1
ATOM 841 O O . PRO A 1 107 ? 10.300 -4.260 -18.224 1.00 90.56 107 PRO A O 1
ATOM 844 N N . TYR A 1 108 ? 9.733 -5.826 -16.735 1.00 88.44 108 TYR A N 1
ATOM 845 C CA . TYR A 1 108 ? 9.701 -6.945 -17.677 1.00 88.44 108 TYR A CA 1
ATOM 846 C C . TYR A 1 108 ? 8.410 -7.077 -18.491 1.00 88.44 108 TYR A C 1
ATOM 848 O O . TYR A 1 108 ? 8.264 -8.043 -19.233 1.00 88.44 108 TYR A O 1
ATOM 856 N N . HIS A 1 109 ? 7.467 -6.143 -18.360 1.00 90.94 109 HIS A N 1
ATOM 857 C CA . HIS A 1 109 ? 6.231 -6.154 -19.139 1.00 90.94 109 HIS A CA 1
ATOM 858 C C . HIS A 1 109 ? 6.309 -5.186 -20.317 1.00 90.94 109 HIS A C 1
ATOM 860 O O . HIS A 1 109 ? 6.824 -4.073 -20.201 1.00 90.94 109 HIS A O 1
ATOM 866 N N . ASP A 1 110 ? 5.738 -5.591 -21.445 1.00 91.06 110 ASP A N 1
ATOM 867 C CA . ASP A 1 110 ? 5.513 -4.686 -22.564 1.00 91.06 110 ASP A CA 1
ATOM 868 C C . ASP A 1 110 ? 4.175 -3.960 -22.399 1.00 91.06 110 ASP A C 1
ATOM 870 O O . ASP A 1 110 ? 3.183 -4.521 -21.929 1.00 91.06 110 ASP A O 1
ATOM 874 N N . TYR A 1 111 ? 4.157 -2.691 -22.800 1.00 92.69 111 TYR A N 1
ATOM 875 C CA . TYR A 1 111 ? 2.990 -1.818 -22.713 1.00 92.69 111 TYR A CA 1
ATOM 876 C C . TYR A 1 111 ? 2.577 -1.382 -24.113 1.00 92.69 111 TYR A C 1
ATOM 878 O O . TYR A 1 111 ? 3.419 -1.027 -24.938 1.00 92.69 111 TYR A O 1
ATOM 886 N N . THR A 1 112 ? 1.275 -1.411 -24.391 1.00 91.25 112 THR A N 1
ATOM 887 C CA . THR A 1 112 ? 0.737 -1.036 -25.706 1.00 91.25 112 THR A CA 1
ATOM 888 C C . THR A 1 112 ? 0.596 0.473 -25.876 1.00 91.25 112 THR A C 1
ATOM 890 O O . THR A 1 112 ? 0.591 0.959 -27.004 1.00 91.25 112 THR A O 1
ATOM 893 N N . ASP A 1 113 ? 0.468 1.236 -24.785 1.00 92.94 113 ASP A N 1
ATOM 894 C CA . ASP A 1 113 ? 0.420 2.693 -24.867 1.00 92.94 113 ASP A CA 1
ATOM 895 C C . ASP A 1 113 ? 1.830 3.284 -24.997 1.00 92.94 113 ASP A C 1
ATOM 897 O O . ASP A 1 113 ? 2.722 3.003 -24.197 1.00 92.94 113 ASP A O 1
ATOM 901 N N . ALA A 1 114 ? 2.033 4.115 -26.024 1.00 94.62 114 ALA A N 1
ATOM 902 C CA . ALA A 1 114 ? 3.357 4.631 -26.373 1.00 94.62 114 ALA A CA 1
ATOM 903 C C . ALA A 1 114 ? 4.062 5.387 -25.223 1.00 94.62 114 ALA A C 1
ATOM 905 O O . ALA A 1 114 ? 5.260 5.159 -25.034 1.00 94.62 114 ALA A O 1
ATOM 906 N N . PRO A 1 115 ? 3.377 6.232 -24.419 1.00 95.50 115 PRO A N 1
ATOM 907 C CA . PRO A 1 115 ? 4.010 6.892 -23.279 1.00 95.50 115 PRO A CA 1
ATOM 908 C C . PRO A 1 115 ? 4.503 5.914 -22.204 1.00 95.50 115 PRO A C 1
ATOM 910 O O . PRO A 1 115 ? 5.661 6.015 -21.795 1.00 95.50 115 PRO A O 1
ATOM 913 N N . ALA A 1 116 ? 3.684 4.947 -21.769 1.00 95.12 116 ALA A N 1
ATOM 914 C CA . ALA A 1 116 ? 4.133 3.949 -20.797 1.00 95.12 116 ALA A CA 1
ATOM 915 C C . ALA A 1 116 ? 5.214 3.038 -21.368 1.00 95.12 116 ALA A C 1
ATOM 917 O O . ALA A 1 116 ? 6.170 2.743 -20.662 1.00 95.12 116 ALA A O 1
ATOM 918 N N . ALA A 1 117 ? 5.119 2.639 -22.639 1.00 95.62 117 ALA A N 1
ATOM 919 C CA . ALA A 1 117 ? 6.139 1.821 -23.287 1.00 95.62 117 ALA A CA 1
ATOM 920 C C . ALA A 1 117 ? 7.506 2.521 -23.301 1.00 95.62 117 ALA A C 1
ATOM 922 O O . ALA A 1 117 ? 8.526 1.906 -22.992 1.00 95.62 117 ALA A O 1
ATOM 923 N N . MET A 1 118 ? 7.525 3.819 -23.618 1.00 95.81 118 MET A N 1
ATOM 924 C CA . MET A 1 118 ? 8.741 4.632 -23.617 1.00 95.81 118 MET A CA 1
ATOM 925 C C . MET A 1 118 ? 9.336 4.757 -22.210 1.00 95.81 118 MET A C 1
ATOM 927 O O . MET A 1 118 ? 10.529 4.511 -22.029 1.00 95.81 118 MET A O 1
ATOM 931 N N . ILE A 1 119 ? 8.514 5.106 -21.213 1.00 96.25 119 ILE A N 1
ATOM 932 C CA . ILE A 1 119 ? 8.972 5.240 -19.824 1.00 96.25 119 ILE A CA 1
ATOM 933 C C . ILE A 1 119 ? 9.420 3.891 -19.262 1.00 96.25 119 ILE A C 1
ATOM 935 O O . ILE A 1 119 ? 10.475 3.829 -18.639 1.00 96.25 119 ILE A O 1
ATOM 939 N N . ASN A 1 120 ? 8.680 2.808 -19.517 1.00 96.38 120 ASN A N 1
ATOM 940 C CA . ASN A 1 120 ? 9.051 1.478 -19.044 1.00 96.38 120 ASN A CA 1
ATOM 941 C C . ASN A 1 120 ? 10.372 1.019 -19.658 1.00 96.38 120 ASN A C 1
ATOM 943 O O . ASN A 1 120 ? 11.216 0.485 -18.949 1.00 96.38 120 ASN A O 1
ATOM 947 N N . ARG A 1 121 ? 10.584 1.270 -20.958 1.00 95.31 121 ARG A N 1
ATOM 948 C CA . ARG A 1 121 ? 11.852 0.953 -21.623 1.00 95.31 121 ARG A CA 1
ATOM 949 C C . ARG A 1 121 ? 13.014 1.699 -20.976 1.00 95.31 121 ARG A C 1
ATOM 951 O O . ARG A 1 121 ? 14.003 1.072 -20.617 1.00 95.31 121 ARG A O 1
ATOM 958 N N . ALA A 1 122 ? 12.874 3.012 -20.785 1.00 95.06 122 ALA A N 1
ATOM 959 C CA . ALA A 1 122 ? 13.899 3.820 -20.133 1.00 95.06 122 ALA A CA 1
ATOM 960 C C . ALA A 1 122 ? 14.152 3.361 -18.689 1.00 95.06 122 ALA A C 1
ATOM 962 O O . ALA A 1 122 ? 15.303 3.255 -18.273 1.00 95.06 122 ALA A O 1
ATOM 963 N N . TYR A 1 123 ? 13.093 3.044 -17.937 1.00 95.19 123 TYR A N 1
ATOM 964 C CA . TYR A 1 123 ? 13.224 2.513 -16.584 1.00 95.19 123 TYR A CA 1
ATOM 965 C C . TYR A 1 123 ? 13.989 1.190 -16.592 1.00 95.19 123 TYR A C 1
ATOM 967 O O . TYR A 1 123 ? 15.032 1.106 -15.955 1.00 95.19 123 TYR A O 1
ATOM 975 N N . ARG A 1 124 ? 13.533 0.206 -17.373 1.00 93.81 124 ARG A N 1
ATOM 976 C CA . ARG A 1 124 ? 14.150 -1.120 -17.493 1.00 93.81 124 ARG A CA 1
ATOM 977 C C . ARG A 1 124 ? 15.623 -1.056 -17.897 1.00 93.81 124 ARG A C 1
ATOM 979 O O . ARG A 1 124 ? 16.423 -1.801 -17.351 1.00 93.81 124 ARG A O 1
ATOM 986 N N . GLU A 1 125 ? 15.970 -0.228 -18.879 1.00 93.94 125 GLU A N 1
ATOM 987 C CA . GLU A 1 125 ? 17.303 -0.252 -19.502 1.00 93.94 125 GLU A CA 1
ATOM 988 C C . GLU A 1 125 ? 18.336 0.625 -18.783 1.00 93.94 125 GLU A C 1
ATOM 990 O O . GLU A 1 125 ? 19.532 0.397 -18.945 1.00 93.94 125 GLU A O 1
ATOM 995 N N . ILE A 1 126 ? 17.899 1.628 -18.012 1.00 94.50 126 ILE A N 1
ATOM 996 C CA . ILE A 1 126 ? 18.799 2.650 -17.449 1.00 94.50 126 ILE A CA 1
ATOM 997 C C . ILE A 1 126 ? 18.753 2.694 -15.922 1.00 94.50 126 ILE A C 1
ATOM 999 O O . ILE A 1 126 ? 19.789 2.870 -15.287 1.00 94.50 126 ILE A O 1
ATOM 1003 N N . ALA A 1 127 ? 17.560 2.615 -15.332 1.00 91.94 127 ALA A N 1
ATOM 1004 C CA . ALA A 1 127 ? 17.344 3.010 -13.940 1.00 91.94 127 ALA A CA 1
ATOM 1005 C C . ALA A 1 127 ? 16.909 1.862 -13.023 1.00 91.94 127 ALA A C 1
ATOM 1007 O O . ALA A 1 127 ? 17.008 1.995 -11.805 1.00 91.94 127 ALA A O 1
ATOM 1008 N N . TRP A 1 128 ? 16.407 0.763 -13.581 1.00 92.25 128 TRP A N 1
ATOM 1009 C CA . TRP A 1 128 ? 15.974 -0.386 -12.807 1.00 92.25 128 TRP A CA 1
ATOM 1010 C C . TRP A 1 128 ? 17.164 -1.267 -12.431 1.00 92.25 128 TRP A C 1
ATOM 1012 O O . TRP A 1 128 ? 17.986 -1.634 -13.271 1.00 92.25 128 TRP A O 1
ATOM 1022 N N . SER A 1 129 ? 17.207 -1.641 -11.159 1.00 89.38 129 SER A N 1
ATOM 1023 C CA . SER A 1 129 ? 18.003 -2.749 -10.660 1.00 89.38 129 SER A CA 1
ATOM 1024 C C . SER A 1 129 ? 17.297 -3.388 -9.469 1.00 89.38 129 SER A C 1
ATOM 1026 O O . SER A 1 129 ? 16.488 -2.760 -8.781 1.00 89.38 129 SER A O 1
ATOM 1028 N N . ASP A 1 130 ? 17.647 -4.637 -9.215 1.00 84.94 130 ASP A N 1
ATOM 1029 C CA . ASP A 1 130 ? 17.296 -5.392 -8.013 1.00 84.94 130 ASP A CA 1
ATOM 1030 C C . ASP A 1 130 ? 17.637 -4.619 -6.722 1.00 84.94 130 ASP A C 1
ATOM 1032 O O . ASP A 1 130 ? 16.804 -4.448 -5.829 1.00 84.94 130 ASP A O 1
ATOM 1036 N N . GLU A 1 131 ? 18.825 -4.012 -6.682 1.00 85.38 131 GLU A N 1
ATOM 1037 C CA . GLU A 1 131 ? 19.276 -3.157 -5.579 1.00 85.38 131 GLU A CA 1
ATOM 1038 C C . GLU A 1 131 ? 18.392 -1.905 -5.390 1.00 85.38 131 GLU A C 1
ATOM 1040 O O . GLU A 1 131 ? 17.969 -1.618 -4.266 1.00 85.38 131 GLU A O 1
ATOM 1045 N N . GLU A 1 132 ? 18.051 -1.179 -6.465 1.00 90.31 132 GLU A N 1
ATOM 1046 C CA . GLU A 1 132 ? 17.127 -0.031 -6.391 1.00 90.31 132 GLU A CA 1
ATOM 1047 C C . GLU A 1 132 ? 15.765 -0.461 -5.854 1.00 90.31 132 GLU A C 1
ATOM 1049 O O . GLU A 1 132 ? 15.216 0.182 -4.955 1.00 90.31 132 GLU A O 1
ATOM 1054 N N . SER A 1 133 ? 15.241 -1.566 -6.384 1.00 89.31 133 SER A N 1
ATOM 1055 C CA . SER A 1 133 ? 13.939 -2.117 -6.025 1.00 89.31 133 SER A CA 1
ATOM 1056 C C . SER A 1 133 ? 13.860 -2.456 -4.533 1.00 89.31 133 SER A C 1
ATOM 1058 O O . SER A 1 133 ? 12.922 -2.034 -3.845 1.00 89.31 133 SER A O 1
ATOM 1060 N N . ALA A 1 134 ? 14.882 -3.136 -4.007 1.00 85.19 134 ALA A N 1
ATOM 1061 C CA . ALA A 1 134 ? 14.962 -3.523 -2.604 1.00 85.19 134 ALA A CA 1
ATOM 1062 C C . ALA A 1 134 ? 15.123 -2.312 -1.664 1.00 85.19 134 ALA A C 1
ATOM 1064 O O . ALA A 1 134 ? 14.377 -2.177 -0.689 1.00 85.19 134 ALA A O 1
ATOM 1065 N N . ILE A 1 135 ? 16.040 -1.382 -1.967 1.00 88.00 135 ILE A N 1
ATOM 1066 C CA . ILE A 1 135 ? 16.248 -0.166 -1.156 1.00 88.00 135 ILE A CA 1
ATOM 1067 C C . ILE A 1 135 ? 14.978 0.686 -1.119 1.00 88.00 135 ILE A C 1
ATOM 1069 O O . ILE A 1 135 ? 14.580 1.195 -0.061 1.00 88.00 135 ILE A O 1
ATOM 1073 N N . ARG A 1 136 ? 14.312 0.837 -2.265 1.00 93.06 136 ARG A N 1
ATOM 1074 C CA . ARG A 1 136 ? 13.052 1.568 -2.352 1.00 93.06 136 ARG A CA 1
ATOM 1075 C C . ARG A 1 136 ? 11.977 0.911 -1.499 1.00 93.06 136 ARG A C 1
ATOM 1077 O O . ARG A 1 136 ? 11.288 1.619 -0.765 1.00 93.06 136 ARG A O 1
ATOM 1084 N N . PHE A 1 137 ? 11.845 -0.411 -1.559 1.00 92.12 137 PHE A N 1
ATOM 1085 C CA . PHE A 1 137 ? 10.870 -1.129 -0.749 1.00 92.12 137 PHE A CA 1
ATOM 1086 C C . PHE A 1 137 ? 11.105 -0.943 0.752 1.00 92.12 137 PHE A C 1
ATOM 1088 O O . PHE A 1 137 ? 10.185 -0.549 1.472 1.00 92.12 137 PHE A O 1
ATOM 1095 N N . ALA A 1 138 ? 12.346 -1.099 1.219 1.00 89.50 138 ALA A N 1
ATOM 1096 C CA . ALA A 1 138 ? 12.695 -0.812 2.610 1.00 89.50 138 ALA A CA 1
ATOM 1097 C C . ALA A 1 138 ? 12.340 0.628 3.002 1.00 89.50 138 ALA A C 1
ATOM 1099 O O . ALA A 1 138 ? 11.755 0.869 4.059 1.00 89.50 138 ALA A O 1
ATOM 1100 N N . THR A 1 139 ? 12.634 1.591 2.126 1.00 94.12 139 THR A N 1
ATOM 1101 C CA . THR A 1 139 ? 12.308 3.004 2.355 1.00 94.12 139 THR A CA 1
ATOM 1102 C C . THR A 1 139 ? 10.800 3.222 2.490 1.00 94.12 139 THR A C 1
ATOM 1104 O O . THR A 1 139 ? 10.364 3.958 3.377 1.00 94.12 139 THR A O 1
ATOM 1107 N N . GLN A 1 140 ? 9.988 2.570 1.655 1.00 95.88 140 GLN A N 1
ATOM 1108 C CA . GLN A 1 140 ? 8.525 2.647 1.716 1.00 95.88 140 GLN A CA 1
ATOM 1109 C C . GLN A 1 140 ? 7.984 2.065 3.031 1.00 95.88 140 GLN A C 1
ATOM 1111 O O . GLN A 1 140 ? 7.176 2.714 3.702 1.00 95.88 140 GLN A O 1
ATOM 1116 N N . VAL A 1 141 ? 8.480 0.892 3.438 1.00 94.31 141 VAL A N 1
ATOM 1117 C CA . VAL A 1 141 ? 8.111 0.234 4.702 1.00 94.31 141 VAL A CA 1
ATOM 1118 C C . VAL A 1 141 ? 8.461 1.117 5.899 1.00 94.31 141 VAL A C 1
ATOM 1120 O O . VAL A 1 141 ? 7.604 1.376 6.747 1.00 94.31 141 VAL A O 1
ATOM 1123 N N . LEU A 1 142 ? 9.696 1.621 5.961 1.00 95.19 142 LEU A N 1
ATOM 1124 C CA . LEU A 1 142 ? 10.172 2.463 7.061 1.00 95.19 142 LEU A CA 1
ATOM 1125 C C . LEU A 1 142 ? 9.415 3.790 7.138 1.00 95.19 142 LEU A C 1
ATOM 1127 O O . LEU A 1 142 ? 9.045 4.225 8.229 1.00 95.19 142 LEU A O 1
ATOM 1131 N N . THR A 1 143 ? 9.141 4.405 5.987 1.00 97.00 143 THR A N 1
ATOM 1132 C CA . THR A 1 143 ? 8.391 5.663 5.907 1.00 97.00 143 THR A CA 1
ATOM 1133 C C . THR A 1 143 ? 6.980 5.482 6.454 1.00 97.00 143 THR A C 1
ATOM 1135 O O . THR A 1 143 ? 6.541 6.262 7.303 1.00 97.00 143 THR A O 1
ATOM 1138 N N . LEU A 1 144 ? 6.273 4.437 6.014 1.00 97.44 144 LEU A N 1
ATOM 1139 C CA . LEU A 1 144 ? 4.903 4.207 6.456 1.00 97.44 144 LEU A CA 1
ATOM 1140 C C . LEU A 1 144 ? 4.840 3.805 7.932 1.00 97.44 144 LEU A C 1
ATOM 1142 O O . LEU A 1 144 ? 4.006 4.323 8.674 1.00 97.44 144 LEU A O 1
ATOM 1146 N N . LYS A 1 145 ? 5.763 2.946 8.378 1.00 96.50 145 LYS A N 1
ATOM 1147 C CA . LYS A 1 145 ? 5.928 2.594 9.793 1.00 96.50 145 LYS A CA 1
ATOM 1148 C C . LYS A 1 145 ? 6.082 3.843 10.657 1.00 96.50 145 LYS A C 1
ATOM 1150 O O . LYS A 1 145 ? 5.336 4.019 11.616 1.00 96.50 145 LYS A O 1
ATOM 1155 N N . TRP A 1 146 ? 7.014 4.724 10.301 1.00 97.38 146 TRP A N 1
ATOM 1156 C CA . TRP A 1 146 ? 7.278 5.929 11.081 1.00 97.38 146 TRP A CA 1
ATOM 1157 C C . TRP A 1 146 ? 6.072 6.875 11.116 1.00 97.38 146 TRP A C 1
ATOM 1159 O O . TRP A 1 146 ? 5.747 7.418 12.173 1.00 97.38 146 TRP A O 1
ATOM 1169 N N . ALA A 1 147 ? 5.367 7.036 9.991 1.00 97.75 147 ALA A N 1
ATOM 1170 C CA . ALA A 1 147 ? 4.148 7.839 9.930 1.00 97.75 147 ALA A CA 1
ATOM 1171 C C . ALA A 1 147 ? 3.050 7.293 10.865 1.00 97.75 147 ALA A C 1
ATOM 1173 O O . ALA A 1 147 ? 2.432 8.060 11.606 1.00 97.75 147 ALA A O 1
ATOM 1174 N N . LEU A 1 148 ? 2.849 5.971 10.882 1.00 97.81 148 LEU A N 1
ATOM 1175 C CA . LEU A 1 148 ? 1.860 5.304 11.735 1.00 97.81 148 LEU A CA 1
ATOM 1176 C C . LEU A 1 148 ? 2.231 5.374 13.220 1.00 97.81 148 LEU A C 1
ATOM 1178 O O . LEU A 1 148 ? 1.378 5.691 14.048 1.00 97.81 148 LEU A O 1
ATOM 1182 N N . GLU A 1 149 ? 3.503 5.161 13.564 1.00 96.62 149 GLU A N 1
ATOM 1183 C CA . GLU A 1 149 ? 3.990 5.276 14.944 1.00 96.62 149 GLU A CA 1
ATOM 1184 C C . GLU A 1 149 ? 3.873 6.696 15.484 1.00 96.62 149 GLU A C 1
ATOM 1186 O O . GLU A 1 149 ? 3.428 6.895 16.616 1.00 96.62 149 GLU A O 1
ATOM 1191 N N . ARG A 1 150 ? 4.210 7.698 14.667 1.00 96.75 150 ARG A N 1
ATOM 1192 C CA . ARG A 1 150 ? 4.045 9.109 15.032 1.00 96.75 150 ARG A CA 1
ATOM 1193 C C . ARG A 1 150 ? 2.576 9.479 15.219 1.00 96.75 150 ARG A C 1
ATOM 1195 O O . ARG A 1 150 ? 2.260 10.336 16.040 1.00 96.75 150 ARG A O 1
ATOM 1202 N N . ALA A 1 151 ? 1.684 8.818 14.489 1.00 95.56 151 ALA A N 1
ATOM 1203 C CA . ALA A 1 151 ? 0.253 8.908 14.706 1.00 95.56 151 ALA A CA 1
ATOM 1204 C C . ALA A 1 151 ? -0.241 7.986 15.838 1.00 95.56 151 ALA A C 1
ATOM 1206 O O . ALA A 1 151 ? -1.431 8.001 16.122 1.00 95.56 151 ALA A O 1
ATOM 1207 N N . SER A 1 152 ? 0.600 7.193 16.503 1.00 96.44 152 SER A N 1
ATOM 1208 C CA . SER A 1 152 ? 0.167 6.220 17.520 1.00 96.44 152 SER A CA 1
ATOM 1209 C C . SER A 1 152 ? -0.948 5.286 17.021 1.00 96.44 152 SER A C 1
ATOM 1211 O O . SER A 1 152 ? -1.882 4.974 17.756 1.00 96.44 152 SER A O 1
ATOM 1213 N N . ILE A 1 153 ? -0.880 4.880 15.750 1.00 97.56 153 ILE A N 1
ATOM 1214 C CA . ILE A 1 153 ? -1.835 3.957 15.130 1.00 97.56 153 ILE A CA 1
ATOM 1215 C C . ILE A 1 153 ? -1.211 2.556 15.109 1.00 97.56 153 ILE A C 1
ATOM 1217 O O . ILE A 1 153 ? -0.154 2.384 14.498 1.00 97.56 153 ILE A O 1
ATOM 1221 N N . PRO A 1 154 ? -1.842 1.551 15.743 1.00 97.38 154 PRO A N 1
ATOM 1222 C CA . PRO A 1 154 ? -1.468 0.151 15.582 1.00 97.38 154 PRO A CA 1
ATOM 1223 C C . PRO A 1 154 ? -1.457 -0.263 14.112 1.00 97.38 154 PRO A C 1
ATOM 1225 O O . PRO A 1 154 ? -2.339 0.128 13.341 1.00 97.38 154 PRO A O 1
ATOM 1228 N N . TYR A 1 155 ? -0.484 -1.085 13.726 1.00 97.50 155 TYR A N 1
ATOM 1229 C CA . TYR A 1 155 ? -0.370 -1.537 12.348 1.00 97.50 155 TYR A CA 1
ATOM 1230 C C . TYR A 1 155 ? 0.147 -2.970 12.220 1.00 97.50 155 TYR A C 1
ATOM 1232 O O . TYR A 1 155 ? 0.832 -3.482 13.105 1.00 97.50 155 TYR A O 1
ATOM 1240 N N . LEU A 1 156 ? -0.181 -3.600 11.091 1.00 95.88 156 LEU A N 1
ATOM 1241 C CA . LEU A 1 156 ? 0.316 -4.908 10.672 1.00 95.88 156 LEU A CA 1
ATOM 1242 C C . LEU A 1 156 ? 0.767 -4.826 9.214 1.00 95.88 156 LEU A C 1
ATOM 1244 O O . LEU A 1 156 ? -0.026 -4.478 8.340 1.00 95.88 156 LEU A O 1
ATOM 1248 N N . PHE A 1 157 ? 2.028 -5.16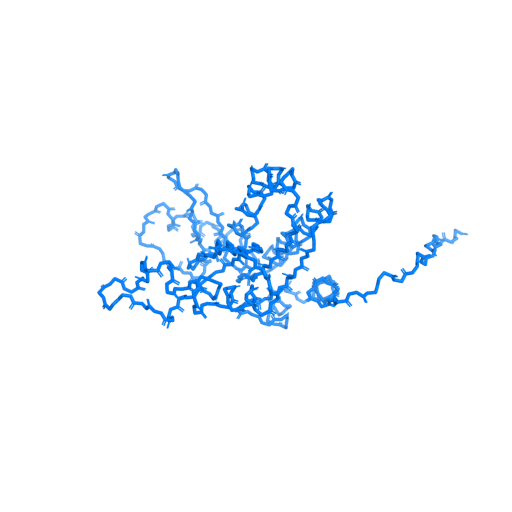1 8.956 1.00 95.12 157 PHE A N 1
ATOM 1249 C CA . PHE A 1 157 ? 2.579 -5.271 7.607 1.00 95.12 157 PHE A CA 1
ATOM 1250 C C . PHE A 1 157 ? 2.846 -6.733 7.280 1.00 95.12 157 PHE A C 1
ATOM 1252 O O . PHE A 1 157 ? 3.348 -7.472 8.121 1.00 95.12 157 PHE A O 1
ATOM 1259 N N . PHE A 1 158 ? 2.530 -7.135 6.056 1.00 91.50 158 PHE A N 1
ATOM 1260 C CA . PHE A 1 158 ? 2.883 -8.447 5.528 1.00 91.50 158 PHE A CA 1
ATOM 1261 C C . PHE A 1 158 ? 3.113 -8.360 4.017 1.00 91.50 158 PHE A C 1
ATOM 1263 O O . PHE A 1 158 ? 2.636 -7.426 3.368 1.00 91.50 158 PHE A O 1
ATOM 1270 N N . ASN A 1 159 ? 3.837 -9.324 3.452 1.00 88.31 159 ASN A N 1
ATOM 1271 C CA . ASN A 1 159 ? 3.975 -9.451 2.003 1.00 88.31 159 ASN A CA 1
ATOM 1272 C C . ASN A 1 159 ? 2.835 -10.300 1.449 1.00 88.31 159 ASN A C 1
ATOM 1274 O O . ASN A 1 159 ? 2.582 -11.398 1.940 1.00 88.31 159 ASN A O 1
ATOM 1278 N N . ALA A 1 160 ? 2.137 -9.784 0.440 1.00 84.81 160 ALA A N 1
ATOM 1279 C CA . ALA A 1 160 ? 0.954 -10.434 -0.115 1.00 84.81 160 ALA A CA 1
ATOM 1280 C C . ALA A 1 160 ? 1.242 -11.306 -1.346 1.00 84.81 160 ALA A C 1
ATOM 1282 O O . ALA A 1 160 ? 0.382 -12.099 -1.719 1.00 84.81 160 ALA A O 1
ATOM 1283 N N . LEU A 1 161 ? 2.397 -11.132 -2.002 1.00 80.69 161 LEU A N 1
ATOM 1284 C CA . LEU A 1 161 ? 2.719 -11.801 -3.273 1.00 80.69 161 LEU A CA 1
ATOM 1285 C C . LEU A 1 161 ? 4.016 -12.609 -3.251 1.00 80.69 161 LEU A C 1
ATOM 1287 O O . LEU A 1 161 ? 4.119 -13.589 -3.977 1.00 80.69 161 LEU A O 1
ATOM 1291 N N . GLU A 1 162 ? 4.989 -12.196 -2.447 1.00 74.62 162 GLU A N 1
ATOM 1292 C CA . GLU A 1 162 ? 6.346 -12.744 -2.453 1.00 74.62 162 GLU A CA 1
ATOM 1293 C C . GLU A 1 162 ? 6.750 -13.103 -1.025 1.00 74.62 162 GLU A C 1
ATOM 1295 O O . GLU A 1 162 ? 6.356 -12.433 -0.062 1.00 74.62 162 GLU A O 1
ATOM 1300 N N . SER A 1 163 ? 7.529 -14.169 -0.872 1.00 69.69 163 SER A N 1
ATOM 1301 C CA . SER A 1 163 ? 8.169 -14.465 0.403 1.00 69.69 163 SER A CA 1
ATOM 1302 C C . SER A 1 163 ? 9.308 -13.476 0.667 1.00 69.69 163 SER A C 1
ATOM 1304 O O . SER A 1 163 ? 9.814 -12.814 -0.239 1.00 69.69 163 SER A O 1
ATOM 1306 N N . LEU A 1 164 ? 9.738 -13.364 1.926 1.00 65.62 164 LEU A N 1
ATOM 1307 C CA . LEU A 1 164 ? 10.930 -12.573 2.253 1.00 65.62 164 LEU A CA 1
ATOM 1308 C C . LEU A 1 164 ? 12.184 -13.125 1.563 1.00 65.62 164 LEU A C 1
ATOM 1310 O O . LEU A 1 164 ? 13.023 -12.341 1.138 1.00 65.62 164 LEU A O 1
ATOM 1314 N N . ALA A 1 165 ? 12.258 -14.447 1.377 1.00 66.19 165 ALA A N 1
ATOM 1315 C CA . ALA A 1 165 ? 13.341 -15.087 0.639 1.00 66.19 165 ALA A CA 1
ATOM 1316 C C . ALA A 1 165 ? 13.359 -14.652 -0.834 1.00 66.19 165 ALA A C 1
ATOM 1318 O O . ALA A 1 165 ? 14.426 -14.334 -1.350 1.00 66.19 165 ALA A O 1
ATOM 1319 N N . ASP A 1 166 ? 12.188 -14.552 -1.473 1.00 67.38 166 ASP A N 1
ATOM 1320 C CA . ASP A 1 166 ? 12.097 -14.059 -2.850 1.00 67.38 166 ASP A CA 1
ATOM 1321 C C . ASP A 1 166 ? 12.605 -12.612 -2.924 1.00 67.38 166 ASP A C 1
ATOM 1323 O O . ASP A 1 166 ? 13.438 -12.290 -3.764 1.00 67.38 166 ASP A O 1
ATOM 1327 N N . ILE A 1 167 ? 12.185 -11.736 -2.007 1.00 64.75 167 ILE A N 1
ATOM 1328 C CA . ILE A 1 167 ? 12.641 -10.334 -1.978 1.00 64.75 167 ILE A CA 1
ATOM 1329 C C . ILE A 1 167 ? 14.158 -10.241 -1.750 1.00 64.75 167 ILE A C 1
ATOM 1331 O O . ILE A 1 167 ? 14.827 -9.410 -2.367 1.00 64.75 167 ILE A O 1
ATOM 1335 N N . ASP A 1 168 ? 14.704 -11.098 -0.891 1.00 59.97 168 ASP A N 1
ATOM 1336 C CA . ASP A 1 168 ? 16.132 -11.153 -0.597 1.00 59.97 168 ASP A CA 1
ATOM 1337 C C . ASP A 1 168 ? 16.953 -11.623 -1.806 1.00 59.97 168 ASP A C 1
ATOM 1339 O O . ASP A 1 168 ? 17.991 -11.028 -2.103 1.00 59.97 168 ASP A O 1
ATOM 1343 N N . GLU A 1 169 ? 16.499 -12.637 -2.542 1.00 62.28 169 GLU A N 1
ATOM 1344 C CA . GLU A 1 169 ? 17.156 -13.089 -3.777 1.00 62.28 169 GLU A CA 1
ATOM 1345 C C . GLU A 1 169 ? 17.221 -11.970 -4.829 1.00 62.28 169 GLU A C 1
ATOM 1347 O O . GLU A 1 169 ? 18.263 -11.765 -5.455 1.00 62.28 169 GLU A O 1
ATOM 1352 N N . HIS A 1 170 ? 16.154 -11.174 -4.936 1.00 60.19 170 HIS A N 1
ATOM 1353 C CA . HIS A 1 170 ? 16.064 -10.014 -5.828 1.00 60.19 170 HIS A CA 1
ATOM 1354 C C . HIS A 1 170 ? 16.723 -8.745 -5.267 1.00 60.19 170 HIS A C 1
ATOM 1356 O O . HIS A 1 170 ? 16.552 -7.677 -5.839 1.00 60.19 170 HIS A O 1
ATOM 1362 N N . SER A 1 171 ? 17.445 -8.798 -4.143 1.00 55.97 171 SER A N 1
ATOM 1363 C CA . SER A 1 171 ? 18.142 -7.621 -3.589 1.00 55.97 171 SER A CA 1
ATOM 1364 C C . SER A 1 171 ? 19.626 -7.552 -3.963 1.00 55.97 171 SER A C 1
ATOM 1366 O O . SER A 1 171 ? 20.306 -6.578 -3.633 1.00 55.97 171 SER A O 1
ATOM 1368 N N . GLY A 1 172 ? 20.126 -8.556 -4.693 1.00 55.88 172 GLY A N 1
ATOM 1369 C CA . GLY A 1 172 ? 21.541 -8.697 -5.021 1.00 55.88 172 GLY A CA 1
ATOM 1370 C C . GLY A 1 172 ? 22.370 -9.086 -3.789 1.00 55.88 172 GLY A C 1
ATOM 1371 O O . GLY A 1 172 ? 22.209 -8.555 -2.690 1.00 55.88 172 GLY A O 1
ATOM 1372 N N . GLY A 1 173 ? 23.300 -10.030 -3.956 1.00 53.91 173 GLY A N 1
ATOM 1373 C CA . GLY A 1 173 ? 24.024 -10.661 -2.840 1.00 53.91 173 GLY A CA 1
ATOM 1374 C C . GLY A 1 173 ? 24.816 -9.726 -1.904 1.00 53.91 173 GLY A C 1
ATOM 1375 O O . GLY A 1 173 ? 25.269 -10.177 -0.856 1.00 53.9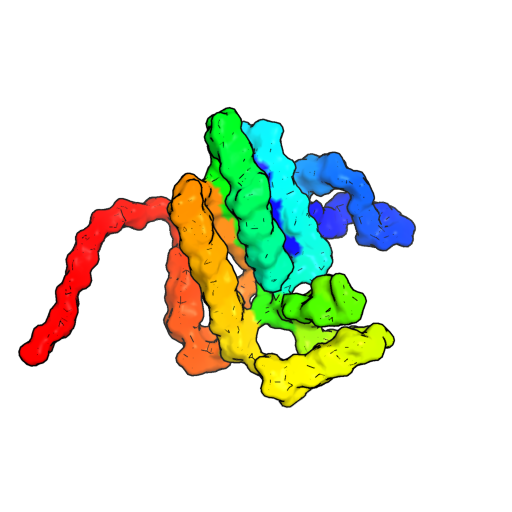1 173 GLY A O 1
ATOM 1376 N N . SER A 1 174 ? 24.993 -8.442 -2.236 1.00 54.41 174 SER A N 1
ATOM 1377 C CA . SER A 1 174 ? 25.677 -7.449 -1.392 1.00 54.41 174 SER A CA 1
ATOM 1378 C C . SER A 1 174 ? 24.798 -6.851 -0.284 1.00 54.41 174 SER A C 1
ATOM 1380 O O . SER A 1 174 ? 25.326 -6.503 0.773 1.00 54.41 174 SER A O 1
ATOM 1382 N N . LEU A 1 175 ? 23.480 -6.733 -0.488 1.00 55.09 175 LEU A N 1
ATOM 1383 C CA . LEU A 1 175 ? 22.549 -6.117 0.475 1.00 55.09 175 LEU A CA 1
ATOM 1384 C C . LEU A 1 175 ? 21.711 -7.130 1.252 1.00 55.09 175 LEU A C 1
ATOM 1386 O O . LEU A 1 175 ? 21.096 -6.775 2.262 1.00 55.09 175 LEU A O 1
ATOM 1390 N N . GLN A 1 176 ? 21.750 -8.388 0.824 1.00 58.09 176 GLN A N 1
ATOM 1391 C CA . GLN A 1 176 ? 20.953 -9.483 1.359 1.00 58.09 176 GLN A CA 1
ATOM 1392 C C . GLN A 1 176 ? 20.986 -9.605 2.902 1.00 58.09 176 GLN A C 1
ATOM 1394 O O . GLN A 1 176 ? 19.923 -9.727 3.513 1.00 58.09 176 GLN A O 1
ATOM 1399 N N . PRO A 1 177 ? 22.137 -9.473 3.602 1.00 57.28 177 PRO A N 1
ATOM 1400 C CA . PRO A 1 177 ? 22.165 -9.584 5.064 1.00 57.28 177 PRO A CA 1
ATOM 1401 C C . PRO A 1 177 ? 21.539 -8.388 5.791 1.00 57.28 177 PRO A C 1
ATOM 1403 O O . PRO A 1 177 ? 21.136 -8.513 6.943 1.00 57.28 177 PRO A O 1
ATOM 1406 N N . TYR A 1 178 ? 21.515 -7.210 5.164 1.00 59.06 178 TYR A N 1
ATOM 1407 C CA . TYR A 1 178 ? 20.984 -5.986 5.767 1.00 59.06 178 TYR A CA 1
ATOM 1408 C C . TYR A 1 178 ? 19.487 -5.840 5.487 1.00 59.06 178 TYR A C 1
ATOM 1410 O O . TYR A 1 178 ? 18.728 -5.436 6.369 1.00 59.06 178 TYR A O 1
ATOM 1418 N N . MET A 1 179 ? 19.062 -6.217 4.278 1.00 63.41 179 MET A N 1
ATOM 1419 C CA . MET A 1 179 ? 17.663 -6.204 3.868 1.00 63.41 179 MET A CA 1
ATOM 1420 C C . MET A 1 179 ? 16.847 -7.218 4.671 1.00 63.41 179 MET A C 1
ATOM 1422 O O . MET A 1 179 ? 15.885 -6.815 5.321 1.00 63.41 179 MET A O 1
ATOM 1426 N N . SER A 1 180 ? 17.307 -8.470 4.759 1.00 63.16 180 SER A N 1
ATOM 1427 C CA . SER A 1 180 ? 16.705 -9.501 5.618 1.00 63.16 180 SER A CA 1
ATOM 1428 C C . SER A 1 180 ? 16.540 -9.029 7.065 1.00 63.16 180 SER A C 1
ATOM 1430 O O . SER A 1 180 ? 15.447 -9.086 7.614 1.00 63.16 180 SER A O 1
ATOM 1432 N N . GLN A 1 181 ? 17.575 -8.437 7.673 1.00 62.84 181 GLN A N 1
ATOM 1433 C CA . GLN A 1 181 ? 17.495 -7.915 9.045 1.00 62.84 181 GLN A CA 1
ATOM 1434 C C . GLN A 1 181 ? 16.452 -6.804 9.221 1.00 62.84 181 GLN A C 1
ATOM 1436 O O . GLN A 1 181 ? 15.779 -6.745 10.254 1.00 62.84 181 GLN A O 1
ATOM 1441 N N . ILE A 1 182 ? 16.338 -5.893 8.251 1.00 67.56 182 ILE A N 1
ATOM 1442 C CA . ILE A 1 182 ? 15.341 -4.819 8.281 1.00 67.56 182 ILE A CA 1
ATOM 1443 C C . ILE A 1 182 ? 13.946 -5.409 8.101 1.00 67.56 182 ILE A C 1
ATOM 1445 O O . ILE A 1 182 ? 13.045 -5.099 8.882 1.00 67.56 182 ILE A O 1
ATOM 1449 N N . LEU A 1 183 ? 13.760 -6.254 7.091 1.00 67.88 183 LEU A N 1
ATOM 1450 C CA . LEU A 1 183 ? 12.458 -6.811 6.767 1.00 67.88 183 LEU A CA 1
ATOM 1451 C C . LEU A 1 183 ? 11.986 -7.766 7.869 1.00 67.88 183 LEU A C 1
ATOM 1453 O O . LEU A 1 183 ? 10.901 -7.558 8.398 1.00 67.88 183 LEU A O 1
ATOM 1457 N N . ASP A 1 184 ? 12.804 -8.702 8.343 1.00 67.31 184 ASP A N 1
ATOM 1458 C CA . ASP A 1 184 ? 12.438 -9.619 9.432 1.00 67.31 184 ASP A CA 1
ATOM 1459 C C . ASP A 1 184 ? 11.988 -8.866 10.687 1.00 67.31 184 ASP A C 1
ATOM 1461 O O . ASP A 1 184 ? 10.944 -9.162 11.276 1.00 67.31 184 ASP A O 1
ATOM 1465 N N . ARG A 1 185 ? 12.727 -7.818 11.068 1.00 63.62 185 ARG A N 1
ATOM 1466 C CA . ARG A 1 185 ? 12.412 -7.005 12.250 1.00 63.62 185 ARG A CA 1
ATOM 1467 C C . ARG A 1 185 ? 11.106 -6.218 12.113 1.00 63.62 185 ARG A C 1
ATOM 1469 O O . ARG A 1 185 ? 10.527 -5.819 13.128 1.00 63.62 185 ARG A O 1
ATOM 1476 N N . HIS A 1 186 ? 10.670 -5.925 10.891 1.00 67.25 186 HIS A N 1
ATOM 1477 C CA . HIS A 1 186 ? 9.537 -5.036 10.628 1.00 67.25 186 HIS A CA 1
ATOM 1478 C C . HIS A 1 186 ? 8.299 -5.742 10.064 1.00 67.25 186 HIS A C 1
ATOM 1480 O O . HIS A 1 186 ? 7.204 -5.197 10.198 1.00 67.25 186 HIS A O 1
ATOM 1486 N N . PHE A 1 187 ? 8.452 -6.945 9.511 1.00 61.72 187 PHE A N 1
ATOM 1487 C CA . PHE A 1 187 ? 7.373 -7.804 9.023 1.00 61.72 187 PHE A CA 1
ATOM 1488 C C . PHE A 1 187 ? 6.908 -8.814 10.079 1.00 61.72 187 PHE A C 1
ATOM 1490 O O . PHE A 1 187 ? 5.750 -9.223 10.058 1.00 61.72 187 PHE A O 1
ATOM 1497 N N . LEU A 1 188 ? 7.762 -9.176 11.045 1.00 48.81 188 LEU A N 1
ATOM 1498 C CA . LEU A 1 188 ? 7.422 -10.118 12.111 1.00 48.81 188 LEU A CA 1
ATOM 1499 C C . LEU A 1 188 ? 7.801 -9.565 13.489 1.00 48.81 188 LEU A C 1
ATOM 1501 O O . LEU A 1 188 ? 8.856 -9.869 14.037 1.00 48.81 188 LEU A O 1
ATOM 1505 N N . ALA A 1 189 ? 6.894 -8.803 14.104 1.00 40.84 189 ALA A N 1
ATOM 1506 C CA . ALA A 1 189 ? 6.855 -8.704 15.564 1.00 40.84 189 ALA A CA 1
ATOM 1507 C C . ALA A 1 189 ? 5.475 -8.265 16.088 1.00 40.84 189 ALA A C 1
ATOM 1509 O O . ALA A 1 189 ? 5.149 -7.076 16.048 1.00 40.84 189 ALA A O 1
ATOM 1510 N N . PRO A 1 190 ? 4.698 -9.175 16.702 1.00 40.44 190 PRO A N 1
ATOM 1511 C CA . PRO A 1 190 ? 3.812 -8.796 17.785 1.00 40.44 190 PRO A CA 1
ATOM 1512 C C . PRO A 1 190 ? 4.661 -8.506 19.035 1.00 40.44 190 PRO A C 1
ATOM 1514 O O . PRO A 1 190 ? 5.415 -9.353 19.506 1.00 40.44 190 PRO A O 1
ATOM 1517 N N . GLY A 1 191 ? 4.542 -7.281 19.549 1.00 44.03 191 GLY A N 1
ATOM 1518 C CA . GLY A 1 191 ? 4.832 -6.867 20.925 1.00 44.03 191 GLY A CA 1
ATOM 1519 C C . GLY A 1 191 ? 5.967 -7.558 21.690 1.00 44.03 191 GLY A C 1
ATOM 1520 O O . GLY A 1 191 ? 5.725 -8.498 22.437 1.00 44.03 191 GLY A O 1
ATOM 1521 N N . LYS A 1 192 ? 7.154 -6.942 21.694 1.00 34.09 192 LYS A N 1
ATOM 1522 C CA . LYS A 1 192 ? 7.927 -6.715 22.929 1.00 34.09 192 LYS A CA 1
ATOM 1523 C C . LYS A 1 192 ? 8.623 -5.359 22.834 1.00 34.09 192 LYS A C 1
ATOM 1525 O O . LYS A 1 192 ? 9.732 -5.257 22.318 1.00 34.09 192 LYS A O 1
ATOM 1530 N N . MET A 1 193 ? 7.997 -4.316 23.386 1.00 38.47 193 MET A N 1
ATOM 1531 C CA . MET A 1 193 ? 8.759 -3.183 23.918 1.00 38.47 193 MET A CA 1
ATOM 1532 C C . MET A 1 193 ? 9.542 -3.694 25.135 1.00 38.47 193 MET A C 1
ATOM 1534 O O . MET A 1 193 ? 9.102 -3.586 26.275 1.00 38.47 193 MET A O 1
ATOM 1538 N N . GLY A 1 194 ? 10.679 -4.341 24.876 1.00 35.91 194 GLY A N 1
ATOM 1539 C CA . GLY A 1 194 ? 11.715 -4.535 25.879 1.00 35.91 194 GLY A CA 1
ATOM 1540 C C . GLY A 1 194 ? 12.352 -3.181 26.181 1.00 35.91 194 GLY A C 1
ATOM 1541 O O . GLY A 1 194 ? 12.636 -2.414 25.263 1.00 35.91 194 GLY A O 1
ATOM 1542 N N . SER A 1 195 ? 12.529 -2.888 27.468 1.00 35.28 195 SER A N 1
ATOM 1543 C CA . SER A 1 195 ? 13.164 -1.680 28.007 1.00 35.28 195 SER A CA 1
ATOM 1544 C C . SER A 1 195 ? 14.415 -1.248 27.226 1.00 35.28 195 SER A C 1
ATOM 1546 O O . SER A 1 195 ? 15.157 -2.121 26.768 1.00 35.28 195 SER A O 1
ATOM 1548 N N . PRO A 1 196 ? 14.714 0.062 27.134 1.00 39.22 196 PRO A N 1
ATOM 1549 C CA . PRO A 1 196 ? 15.847 0.563 26.364 1.00 39.22 196 PRO A CA 1
ATOM 1550 C C . PRO A 1 196 ? 17.162 -0.025 26.888 1.00 39.22 196 PRO A C 1
ATOM 1552 O O . PRO A 1 196 ? 17.656 0.347 27.951 1.00 39.22 196 PRO A O 1
ATOM 1555 N N . SER A 1 197 ? 17.733 -0.959 26.127 1.00 42.78 197 SER A N 1
ATOM 1556 C CA . SER A 1 197 ? 19.115 -1.387 26.306 1.00 42.78 197 SER A CA 1
ATOM 1557 C C . SER A 1 197 ? 20.017 -0.230 25.886 1.00 42.78 197 SER A C 1
ATOM 1559 O O . SER A 1 197 ? 19.948 0.255 24.755 1.00 42.78 197 SER A O 1
ATOM 1561 N N . ALA A 1 198 ? 20.810 0.258 26.837 1.00 38.62 198 ALA A N 1
ATOM 1562 C CA . ALA A 1 198 ? 21.698 1.394 26.670 1.00 38.62 198 ALA A CA 1
ATOM 1563 C C . ALA A 1 198 ? 22.757 1.109 25.596 1.00 38.62 198 ALA A C 1
ATOM 1565 O O . ALA A 1 198 ? 23.675 0.312 25.797 1.00 38.62 198 ALA A O 1
ATOM 1566 N N . TYR A 1 199 ? 22.661 1.820 24.475 1.00 44.84 199 TYR A N 1
ATOM 1567 C CA . TYR A 1 199 ? 23.754 1.947 23.522 1.00 44.84 199 TYR A CA 1
ATOM 1568 C C . TYR A 1 199 ? 24.963 2.576 24.230 1.00 44.84 199 TYR A C 1
ATOM 1570 O O . TYR A 1 199 ? 24.903 3.721 24.684 1.00 44.84 199 TYR A O 1
ATOM 1578 N N . LYS A 1 200 ? 26.065 1.827 24.343 1.00 42.91 200 LYS A N 1
ATOM 1579 C CA . LYS A 1 200 ? 27.374 2.371 24.723 1.00 42.91 200 LYS A CA 1
ATOM 1580 C C . LYS A 1 200 ? 28.217 2.509 23.454 1.00 42.91 200 LYS A C 1
ATOM 1582 O O . LYS A 1 200 ? 28.493 1.488 22.827 1.00 42.91 200 LYS A O 1
ATOM 1587 N N . PRO A 1 201 ? 28.634 3.728 23.070 1.00 45.78 201 PRO A N 1
ATOM 1588 C CA . PRO A 1 201 ? 29.510 3.905 21.922 1.00 45.78 201 PRO A CA 1
ATOM 1589 C C . PRO A 1 201 ? 30.896 3.291 22.189 1.00 45.78 201 PRO A C 1
ATOM 1591 O O . PRO A 1 201 ? 31.302 3.164 23.353 1.00 45.78 201 PRO A O 1
ATOM 1594 N N . PRO A 1 202 ? 31.635 2.923 21.128 1.00 51.84 202 PRO A N 1
ATOM 1595 C CA . PRO A 1 202 ? 32.969 2.358 21.257 1.00 51.84 202 PRO A CA 1
ATOM 1596 C C . PRO A 1 202 ? 33.914 3.375 21.900 1.00 51.84 202 PRO A C 1
ATOM 1598 O O . PRO A 1 202 ? 33.952 4.551 21.526 1.00 51.84 202 PRO A O 1
ATOM 1601 N N . ARG A 1 203 ? 34.667 2.910 22.899 1.00 52.34 203 ARG A N 1
ATOM 1602 C CA . ARG A 1 203 ? 35.755 3.683 23.496 1.00 52.34 203 ARG A CA 1
ATOM 1603 C C . ARG A 1 203 ? 36.898 3.754 22.485 1.00 52.34 203 ARG A C 1
ATOM 1605 O O . ARG A 1 203 ? 37.261 2.729 21.914 1.00 52.34 203 ARG A O 1
ATOM 1612 N N . ARG A 1 204 ? 37.385 4.975 22.259 1.00 59.28 204 ARG A N 1
ATOM 1613 C CA . ARG A 1 204 ? 38.641 5.242 21.553 1.00 59.28 204 ARG A CA 1
ATOM 1614 C C . ARG A 1 204 ? 39.820 4.665 22.322 1.00 59.28 204 ARG A C 1
ATOM 1616 O O . ARG A 1 204 ? 39.725 4.641 23.571 1.00 59.28 204 ARG A O 1
#

pLDDT: mean 83.63, std 17.65, range [34.09, 98.5]

Secondary structure (DSSP, 8-state):
-EEEESHHHHTTTTS--TTTSS---HHHHHHHSHHHHHHHHTT-S--EE---TT--HHHHHHHHHHHHHHTHHHHHHTT----EEEEE--TT-EEEEETTEEEEE-TT---SSHHHHHHHHHIIIII--HHHHHHHHHHHHHHHHHHHHHTT--EEEEESSS-HHHHHHTT-TTTHHHHHHHHHHHHS-----------PPPP-